Protein AF-A0A956EQS8-F1 (afdb_monomer_lite)

Foldseek 3Di:
DDQAFFKFFFADADPQQKTWTQTPVGDIAIEGNQQDPDRDDGGFMKRQHDWDQDPPRHIHRSHIDGDDPPRRDRPDNPDQLVRQCVVLVDDDDPLVVLLSVVLSVDVLLQVLCVLLQFNADWDQCCSALLQQLQWTFGGGSVVRKTKTFRRDPVQADPQGTFIWIQDPVFSFIAGFGNHPLLNLLQSLLQSPPDPDCVSSVVNCVVSVVSVRHHDNPRHHGDRVDHDPQAADTPVPADDLVVLVVCCVVPVSNSLSNLSNCCRRPVDVVSVVSNVVSCVVVVHDRSRDD

Structure (mmCIF, N/CA/C/O backbone):
data_AF-A0A956EQS8-F1
#
_entry.id   AF-A0A956EQS8-F1
#
loop_
_atom_site.group_PDB
_atom_site.id
_atom_site.type_symbol
_atom_site.label_atom_id
_atom_site.label_alt_id
_atom_site.label_comp_id
_atom_site.label_asym_id
_atom_site.label_entity_id
_atom_site.label_seq_id
_atom_site.pdbx_PDB_ins_code
_atom_site.Cartn_x
_atom_site.Cartn_y
_atom_site.Cartn_z
_atom_site.occupancy
_atom_site.B_iso_or_equiv
_atom_site.auth_seq_id
_atom_site.auth_comp_id
_atom_site.auth_asym_id
_atom_site.auth_atom_id
_atom_site.pdbx_PDB_model_num
ATOM 1 N N . MET A 1 1 ? -17.030 5.219 -15.179 1.00 60.69 1 MET A N 1
ATOM 2 C CA . MET A 1 1 ? -18.409 5.309 -15.745 1.00 60.69 1 MET A CA 1
ATOM 3 C C . MET A 1 1 ? -19.278 6.283 -14.931 1.00 60.69 1 MET A C 1
ATOM 5 O O . MET A 1 1 ? -18.777 6.805 -13.939 1.00 60.69 1 MET A O 1
ATOM 9 N N . SER A 1 2 ? -20.497 6.637 -15.368 1.00 79.81 2 SER A N 1
ATOM 10 C CA . SER A 1 2 ? -21.442 7.466 -14.582 1.00 79.81 2 SER A CA 1
ATOM 11 C C . SER A 1 2 ? -22.216 6.591 -13.595 1.00 79.81 2 SER A C 1
ATOM 13 O O . SER A 1 2 ? -22.657 5.510 -13.982 1.00 79.81 2 SER A O 1
ATOM 15 N N . ALA A 1 3 ? -22.381 7.040 -12.349 1.00 79.81 3 ALA A N 1
ATOM 16 C CA . ALA A 1 3 ? -23.203 6.348 -11.357 1.00 79.81 3 ALA A CA 1
ATOM 17 C C . ALA A 1 3 ? -24.658 6.845 -11.321 1.00 79.81 3 ALA A C 1
ATOM 19 O O . ALA A 1 3 ? -25.488 6.247 -10.646 1.00 79.81 3 ALA A O 1
ATOM 20 N N . VAL A 1 4 ? -24.988 7.911 -12.059 1.00 88.56 4 VAL A N 1
ATOM 21 C CA . VAL A 1 4 ? -26.347 8.472 -12.110 1.00 88.56 4 VAL A CA 1
ATOM 22 C C . VAL A 1 4 ? -27.347 7.423 -12.602 1.00 88.56 4 VAL A C 1
ATOM 24 O O . VAL A 1 4 ? -27.147 6.806 -13.646 1.00 88.56 4 VAL A O 1
ATOM 27 N N . GLY A 1 5 ? -28.428 7.239 -11.846 1.00 87.06 5 GLY A N 1
ATOM 28 C CA . GLY A 1 5 ? -29.473 6.250 -12.095 1.00 87.06 5 GLY A CA 1
ATOM 29 C C . GLY A 1 5 ? -29.161 4.847 -11.571 1.00 87.06 5 GLY A C 1
ATOM 30 O O . GLY A 1 5 ? -30.027 3.982 -11.668 1.00 87.06 5 GLY A O 1
ATOM 31 N N . ARG A 1 6 ? -27.966 4.605 -11.012 1.00 92.19 6 ARG A N 1
ATOM 32 C CA . ARG A 1 6 ? -27.628 3.328 -10.369 1.00 92.19 6 ARG A CA 1
ATOM 33 C C . ARG A 1 6 ? -28.107 3.321 -8.922 1.00 92.19 6 ARG A C 1
ATOM 35 O O . ARG A 1 6 ? -28.024 4.336 -8.224 1.00 92.19 6 ARG A O 1
ATOM 42 N N . SER A 1 7 ? -28.569 2.156 -8.491 1.00 92.69 7 SER A N 1
ATOM 43 C CA . SER A 1 7 ? -28.860 1.865 -7.094 1.00 92.69 7 SER A CA 1
ATOM 44 C C . SER A 1 7 ? -27.650 1.223 -6.415 1.00 92.69 7 SER A C 1
ATOM 46 O O . SER A 1 7 ? -26.758 0.668 -7.066 1.00 92.69 7 SER A O 1
ATOM 48 N N . GLY A 1 8 ? -27.614 1.350 -5.098 1.00 92.50 8 GLY A N 1
ATOM 49 C CA . GLY A 1 8 ? -26.609 0.753 -4.240 1.00 92.50 8 GLY A CA 1
ATOM 50 C C . GLY A 1 8 ? -27.034 0.801 -2.780 1.00 92.50 8 GLY A C 1
ATOM 51 O O . GLY A 1 8 ? -28.136 1.252 -2.458 1.00 92.50 8 GLY A O 1
ATOM 52 N N . THR A 1 9 ? -26.146 0.358 -1.903 1.00 93.94 9 THR A N 1
ATOM 53 C CA . THR A 1 9 ? -26.368 0.315 -0.457 1.00 93.94 9 THR A CA 1
ATOM 54 C C . THR A 1 9 ? -25.337 1.194 0.236 1.00 93.94 9 THR A C 1
ATOM 56 O O . THR A 1 9 ? -24.154 1.122 -0.090 1.00 93.94 9 THR A O 1
ATOM 59 N N . ILE A 1 10 ? -25.771 2.034 1.178 1.00 91.88 10 ILE A N 1
ATOM 60 C CA . ILE A 1 10 ? -24.846 2.756 2.061 1.00 91.88 10 ILE A CA 1
ATOM 61 C C . ILE A 1 10 ? -24.118 1.715 2.912 1.00 91.88 10 ILE A C 1
ATOM 63 O O . ILE A 1 10 ? -24.759 1.023 3.698 1.00 91.88 10 ILE A O 1
ATOM 67 N N . GLU A 1 11 ? -22.805 1.595 2.761 1.00 91.31 11 GLU A N 1
ATOM 68 C CA . GLU A 1 11 ? -22.006 0.572 3.453 1.00 91.31 11 GLU A CA 1
ATOM 69 C C . GLU A 1 11 ? -21.206 1.146 4.628 1.00 91.31 11 GLU A C 1
ATOM 71 O O . GLU A 1 11 ? -20.986 0.453 5.612 1.00 91.31 11 GLU A O 1
ATOM 76 N N . ALA A 1 12 ? -20.841 2.429 4.555 1.00 86.50 12 ALA A N 1
ATOM 77 C CA . ALA A 1 12 ? -20.052 3.111 5.573 1.00 86.50 12 ALA A CA 1
ATOM 78 C C . ALA A 1 12 ? -20.507 4.564 5.742 1.00 86.50 12 ALA A C 1
ATOM 80 O O . ALA A 1 12 ? -20.955 5.208 4.783 1.00 86.50 12 ALA A O 1
ATOM 81 N N . LEU A 1 13 ? -20.393 5.058 6.974 1.00 89.75 13 LEU A N 1
ATOM 82 C CA . LEU A 1 13 ? -20.647 6.440 7.369 1.00 89.75 13 LEU A CA 1
ATOM 83 C C . LEU A 1 13 ? -19.552 6.887 8.335 1.00 89.75 13 LEU A C 1
ATOM 85 O O . LEU A 1 13 ? -19.412 6.316 9.415 1.00 89.75 13 LEU A O 1
ATOM 89 N N . ASP A 1 14 ? -18.845 7.937 7.950 1.00 85.19 14 ASP A N 1
ATOM 90 C CA . ASP A 1 14 ? -17.807 8.585 8.737 1.00 85.19 14 ASP A CA 1
ATOM 91 C C . ASP A 1 14 ? -18.458 9.554 9.747 1.00 85.19 14 ASP A C 1
ATOM 93 O O . ASP A 1 14 ? -19.593 10.022 9.576 1.00 85.19 14 ASP A O 1
ATOM 97 N N . SER A 1 15 ? -17.743 9.889 10.824 1.00 76.88 15 SER A N 1
ATOM 98 C CA . SER A 1 15 ? -18.253 10.765 11.896 1.00 76.88 15 SER A CA 1
ATOM 99 C C . SER A 1 15 ? -18.509 12.214 11.449 1.00 76.88 15 SER A C 1
ATOM 101 O O . SER A 1 15 ? -19.312 12.922 12.062 1.00 76.88 15 SER A O 1
ATOM 103 N N . ASP A 1 16 ? -17.886 12.644 10.351 1.00 74.31 16 ASP A N 1
ATOM 104 C CA . ASP A 1 16 ? -18.071 13.950 9.710 1.00 74.31 16 ASP A CA 1
ATOM 105 C C . ASP A 1 16 ? -19.298 14.002 8.770 1.00 74.31 16 ASP A C 1
ATOM 107 O O . ASP A 1 16 ? -19.614 15.043 8.182 1.00 74.31 16 ASP A O 1
ATOM 111 N N . GLY A 1 17 ? -20.027 12.887 8.651 1.00 76.62 17 GLY A N 1
ATOM 112 C CA . GLY A 1 17 ? -21.195 12.746 7.793 1.00 76.62 17 GLY A CA 1
ATOM 113 C C . GLY A 1 17 ? -20.861 12.441 6.333 1.00 76.62 17 GLY A C 1
ATOM 114 O O . GLY A 1 17 ? -21.760 12.527 5.490 1.00 76.62 17 GLY A O 1
ATOM 115 N N . LEU A 1 18 ? -19.614 12.109 6.000 1.00 86.06 18 LEU A N 1
ATOM 116 C CA . LEU A 1 18 ? -19.276 11.465 4.734 1.00 86.06 18 LEU A CA 1
ATOM 117 C C . LEU A 1 18 ? -19.640 9.979 4.771 1.00 86.06 18 LEU A C 1
ATOM 119 O O . LEU A 1 18 ? -19.900 9.400 5.819 1.00 86.06 18 LEU A O 1
ATOM 123 N N . GLY A 1 19 ? -19.746 9.362 3.601 1.00 91.62 19 GLY A N 1
ATOM 124 C CA . GLY A 1 19 ? -20.023 7.937 3.520 1.00 91.62 19 GLY A CA 1
ATOM 125 C C . GLY A 1 19 ? -19.810 7.360 2.136 1.00 91.62 19 GLY A C 1
ATOM 126 O O . GLY A 1 19 ? -19.523 8.076 1.167 1.00 91.62 19 GLY A O 1
ATOM 127 N N . TRP A 1 20 ? -20.005 6.049 2.048 1.00 93.44 20 TRP A N 1
ATOM 128 C CA . TRP A 1 20 ? -19.792 5.266 0.838 1.00 93.44 20 TRP A CA 1
ATOM 129 C C . TRP A 1 20 ? -21.025 4.459 0.445 1.00 93.44 20 TRP A C 1
ATOM 131 O O . TRP A 1 20 ? -21.767 3.960 1.294 1.00 93.44 20 TRP A O 1
ATOM 141 N N . ILE A 1 21 ? -21.249 4.365 -0.866 1.00 93.06 21 ILE A N 1
ATOM 142 C CA . ILE A 1 21 ? -22.305 3.556 -1.475 1.00 93.06 21 ILE A CA 1
ATOM 143 C C . ILE A 1 21 ? -21.648 2.446 -2.289 1.00 93.06 21 ILE A C 1
ATOM 145 O O . ILE A 1 21 ? -21.004 2.743 -3.300 1.00 93.06 21 ILE A O 1
ATOM 149 N N . ALA A 1 22 ? -21.895 1.193 -1.917 1.00 93.38 22 ALA A N 1
ATOM 150 C CA . ALA A 1 22 ? -21.632 0.035 -2.763 1.00 93.38 22 ALA A CA 1
ATOM 151 C C . ALA A 1 22 ? -22.693 -0.032 -3.867 1.00 93.38 22 ALA A C 1
ATOM 153 O O . ALA A 1 22 ? -23.879 -0.206 -3.582 1.00 93.38 22 ALA A O 1
ATOM 154 N N . LEU A 1 23 ? -22.304 0.141 -5.132 1.00 92.94 23 LEU A N 1
ATOM 155 C CA . LEU A 1 23 ? -23.243 0.117 -6.259 1.00 92.94 23 LEU A CA 1
ATOM 156 C C . LEU A 1 23 ? -23.548 -1.328 -6.684 1.00 92.94 23 LEU A C 1
ATOM 158 O O . LEU A 1 23 ? -22.634 -2.135 -6.821 1.00 92.94 23 LEU A O 1
ATOM 162 N N . ASP A 1 24 ? -24.804 -1.639 -7.029 1.00 85.81 24 ASP A N 1
ATOM 163 C CA . ASP A 1 24 ? -25.245 -3.019 -7.348 1.00 85.81 24 ASP A CA 1
ATOM 164 C C . ASP A 1 24 ? -24.510 -3.666 -8.544 1.00 85.81 24 ASP A C 1
ATOM 166 O O . ASP A 1 24 ? -24.525 -4.878 -8.721 1.00 85.81 24 ASP A O 1
ATOM 170 N N . GLY A 1 25 ? -23.893 -2.854 -9.406 1.00 79.31 25 GLY A N 1
ATOM 171 C CA . GLY A 1 25 ? -23.107 -3.332 -10.556 1.00 79.31 25 GLY A CA 1
ATOM 172 C C . GLY A 1 25 ? -21.596 -3.276 -10.324 1.00 79.31 25 GLY A C 1
ATOM 173 O O . GLY A 1 25 ? -20.857 -3.108 -11.288 1.00 79.31 25 GLY A O 1
ATOM 174 N N . GLY A 1 26 ? -21.166 -3.262 -9.062 1.00 77.25 26 GLY A N 1
ATOM 175 C CA . GLY A 1 26 ? -19.774 -3.096 -8.662 1.00 77.25 26 GLY A CA 1
ATOM 176 C C . GLY A 1 26 ? -19.313 -1.637 -8.589 1.00 77.25 26 GLY A C 1
ATOM 177 O O . GLY A 1 26 ? -19.871 -0.737 -9.243 1.00 77.25 26 GLY A O 1
ATOM 178 N N . GLY A 1 27 ? -18.262 -1.442 -7.790 1.00 84.31 27 GLY A N 1
ATOM 179 C CA . GLY A 1 27 ? -17.642 -0.159 -7.475 1.00 84.31 27 GLY A CA 1
ATOM 180 C C . GLY A 1 27 ? -18.287 0.561 -6.289 1.00 84.31 27 GLY A C 1
ATOM 181 O O . GLY A 1 27 ? -19.426 0.285 -5.905 1.00 84.31 27 GLY A O 1
ATOM 182 N N . ARG A 1 28 ? -17.550 1.533 -5.749 1.00 89.88 28 ARG A N 1
ATOM 183 C CA . ARG A 1 28 ? -17.969 2.377 -4.626 1.00 89.88 28 ARG A CA 1
ATOM 184 C C . ARG A 1 28 ? -18.117 3.829 -5.070 1.00 89.88 28 ARG A C 1
ATOM 186 O O . ARG A 1 28 ? -17.463 4.283 -6.011 1.00 89.88 28 ARG A O 1
ATOM 193 N N . LEU A 1 29 ? -19.009 4.567 -4.419 1.00 90.00 29 LEU A N 1
ATOM 194 C CA . LEU A 1 29 ? -19.213 5.990 -4.679 1.00 90.00 29 LEU A CA 1
ATOM 195 C C . LEU A 1 29 ? -19.326 6.767 -3.372 1.00 90.00 29 LEU A C 1
ATOM 197 O O . LEU A 1 29 ? -20.192 6.476 -2.547 1.00 90.00 29 LEU A O 1
ATOM 201 N N . ARG A 1 30 ? -18.498 7.802 -3.222 1.00 91.81 30 ARG A N 1
ATOM 202 C CA . ARG A 1 30 ? -18.526 8.662 -2.038 1.00 91.81 30 ARG A CA 1
ATOM 203 C C . ARG A 1 30 ? -19.735 9.596 -2.056 1.00 91.81 30 ARG A C 1
ATOM 205 O O . ARG A 1 30 ? -20.145 10.089 -3.113 1.00 91.81 30 ARG A O 1
ATOM 212 N N . PHE A 1 31 ? -20.279 9.901 -0.888 1.00 91.50 31 PHE A N 1
ATOM 213 C CA . PHE A 1 31 ? -21.298 10.929 -0.690 1.00 91.50 31 PHE A CA 1
ATOM 214 C C . PHE A 1 31 ? -21.054 11.681 0.620 1.00 91.50 31 PHE A C 1
ATOM 216 O O . PHE A 1 31 ? -20.258 11.264 1.452 1.00 91.50 31 PHE A O 1
ATOM 223 N N . GLY A 1 32 ? -21.727 12.818 0.783 1.00 89.25 32 GLY A N 1
ATOM 224 C CA . GLY A 1 32 ? -21.804 13.515 2.066 1.00 89.25 32 GLY A CA 1
ATOM 225 C C . GLY A 1 32 ? -23.245 13.617 2.541 1.00 89.25 32 GLY A C 1
ATOM 226 O O . GLY A 1 32 ? -24.170 13.519 1.733 1.00 89.25 32 GLY A O 1
ATOM 227 N N . ALA A 1 33 ? -23.453 13.878 3.828 1.00 83.81 33 ALA A N 1
ATOM 228 C CA . ALA A 1 33 ? -24.775 13.992 4.440 1.00 83.81 33 ALA A CA 1
ATOM 229 C C . ALA A 1 33 ? -25.673 15.007 3.713 1.00 83.81 33 ALA A C 1
ATOM 231 O O . ALA A 1 33 ? -26.870 14.787 3.575 1.00 83.81 33 ALA A O 1
ATOM 232 N N . SER A 1 34 ? -25.092 16.074 3.152 1.00 86.88 34 SER A N 1
ATOM 233 C CA . SER A 1 34 ? -25.808 17.074 2.347 1.00 86.88 34 SER A CA 1
ATOM 234 C C . SER A 1 34 ? -26.372 16.544 1.022 1.00 86.88 34 SER A C 1
ATOM 236 O O . SER A 1 34 ? -27.304 17.136 0.480 1.00 86.88 34 SER A O 1
ATOM 238 N N . ALA A 1 35 ? -25.851 15.427 0.504 1.00 87.06 35 ALA A N 1
ATOM 239 C CA . ALA A 1 35 ? -26.417 14.726 -0.647 1.00 87.06 35 ALA A CA 1
ATOM 240 C C . ALA A 1 35 ? -27.684 13.935 -0.281 1.00 87.06 35 ALA A C 1
ATOM 242 O O . ALA A 1 35 ? -28.457 13.557 -1.167 1.00 87.06 35 ALA A O 1
ATOM 243 N N . CYS A 1 36 ? -27.905 13.682 1.012 1.00 85.50 36 CYS A N 1
ATOM 244 C CA . CYS A 1 36 ? -29.045 12.940 1.521 1.00 85.50 36 CYS A CA 1
ATOM 245 C C . CYS A 1 36 ? -30.154 13.924 1.918 1.00 85.50 36 CYS A C 1
ATOM 247 O O . CYS A 1 36 ? -30.013 14.708 2.849 1.00 85.50 36 CYS A O 1
ATOM 249 N N . GLY A 1 37 ? -31.313 13.857 1.258 1.00 85.44 37 GLY A N 1
ATOM 250 C CA . GLY A 1 37 ? -32.543 14.513 1.740 1.00 85.44 37 GLY A CA 1
ATOM 251 C C . GLY A 1 37 ? -33.197 13.785 2.927 1.00 85.44 37 GLY A C 1
ATOM 252 O O . GLY A 1 37 ? -34.381 13.973 3.190 1.00 85.44 37 GLY A O 1
ATOM 253 N N . PHE A 1 38 ? -32.456 12.888 3.576 1.00 87.75 38 PHE A N 1
ATOM 254 C CA . PHE A 1 38 ? -32.866 11.966 4.632 1.00 87.75 38 PHE A CA 1
ATOM 255 C C . PHE A 1 38 ? -31.672 11.722 5.566 1.00 87.75 38 PHE A C 1
ATOM 257 O O . PHE A 1 38 ? -30.538 12.011 5.196 1.00 87.75 38 PHE A O 1
ATOM 264 N N . ALA A 1 39 ? -31.912 11.185 6.764 1.00 88.62 39 ALA A N 1
ATOM 265 C CA . ALA A 1 39 ? -30.832 10.776 7.661 1.00 88.62 39 ALA A CA 1
ATOM 266 C C . ALA A 1 39 ? -30.217 9.457 7.153 1.00 88.62 39 ALA A C 1
ATOM 268 O O . ALA A 1 39 ? -30.917 8.434 7.202 1.00 88.62 39 ALA A O 1
ATOM 269 N N . PRO A 1 40 ? -28.970 9.467 6.642 1.00 89.06 40 PRO A N 1
ATOM 270 C CA . PRO A 1 40 ? -28.362 8.269 6.088 1.00 89.06 40 PRO A CA 1
ATOM 271 C C . PRO A 1 40 ? -28.077 7.253 7.195 1.00 89.06 40 PRO A C 1
ATOM 273 O O . PRO A 1 40 ? -27.766 7.617 8.330 1.00 89.06 40 PRO A O 1
ATOM 276 N N . ARG A 1 41 ? -28.201 5.969 6.865 1.00 89.56 41 ARG A N 1
ATOM 277 C CA . ARG A 1 41 ? -27.837 4.845 7.733 1.00 89.56 41 ARG A CA 1
ATOM 278 C C . ARG A 1 41 ? -27.193 3.751 6.897 1.00 89.56 41 ARG A C 1
ATOM 280 O O . ARG A 1 41 ? -27.652 3.490 5.785 1.00 89.56 41 ARG A O 1
ATOM 287 N N . VAL A 1 42 ? -26.187 3.091 7.463 1.00 89.69 42 VAL A N 1
ATOM 288 C CA . VAL A 1 42 ? -25.611 1.876 6.878 1.00 89.69 42 VAL A CA 1
ATOM 289 C C . VAL A 1 42 ? -26.718 0.837 6.660 1.00 89.69 42 VAL A C 1
ATOM 291 O O . VAL A 1 42 ? -27.630 0.701 7.478 1.00 89.69 42 VAL A O 1
ATOM 294 N N . GLY A 1 43 ? -26.681 0.171 5.509 1.00 86.31 43 GLY A N 1
ATOM 295 C CA . GLY A 1 43 ? -27.695 -0.766 5.031 1.00 86.31 43 GLY A CA 1
ATOM 296 C C . GLY A 1 43 ? -28.837 -0.134 4.232 1.00 86.31 43 GLY A C 1
ATOM 297 O O . GLY A 1 43 ? -29.627 -0.857 3.632 1.00 86.31 43 GLY A O 1
ATOM 298 N N . GLN A 1 44 ? -28.956 1.197 4.162 1.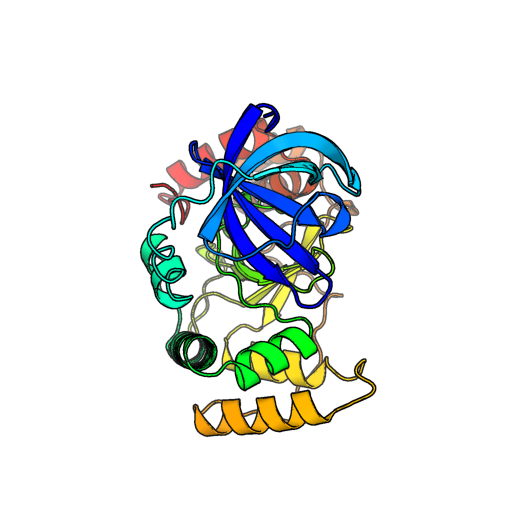00 90.81 44 GLN A N 1
ATOM 299 C CA . GLN A 1 4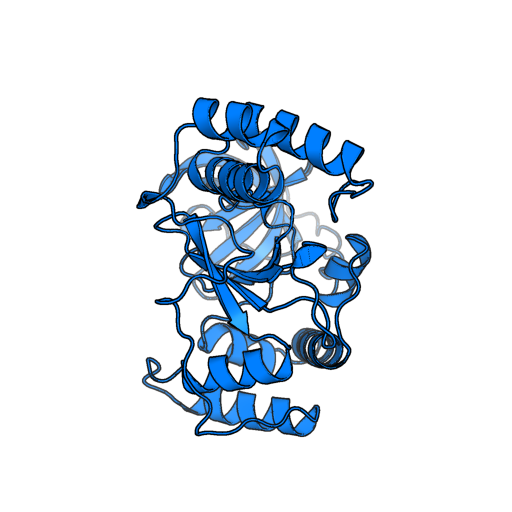4 ? -30.014 1.818 3.359 1.00 90.81 44 GLN A CA 1
ATOM 300 C C . GLN A 1 44 ? -29.748 1.686 1.863 1.00 90.81 44 GLN A C 1
ATOM 302 O O . GLN A 1 44 ? -28.670 2.036 1.377 1.00 90.81 44 GLN A O 1
ATOM 307 N N . ARG A 1 45 ? -30.779 1.272 1.120 1.00 92.06 45 ARG A N 1
ATOM 308 C CA . ARG A 1 45 ? -30.755 1.297 -0.340 1.00 92.06 45 ARG A CA 1
ATOM 309 C C . ARG A 1 45 ? -31.036 2.693 -0.870 1.00 92.06 45 ARG A C 1
ATOM 311 O O . ARG A 1 45 ? -32.013 3.346 -0.495 1.00 92.06 45 ARG A O 1
ATOM 318 N N . VAL A 1 46 ? -30.168 3.147 -1.760 1.00 93.00 46 VAL A N 1
ATOM 319 C CA . VAL A 1 46 ? -30.221 4.483 -2.341 1.00 93.00 46 VAL A CA 1
ATOM 320 C C . VAL A 1 46 ? -30.009 4.426 -3.845 1.00 93.00 46 VAL A C 1
ATOM 322 O O . VAL A 1 46 ? -29.215 3.636 -4.349 1.00 93.00 46 VAL A O 1
ATOM 325 N N . THR A 1 47 ? -30.673 5.325 -4.563 1.00 94.75 47 THR A N 1
ATOM 326 C CA . THR A 1 47 ? -30.399 5.599 -5.974 1.00 94.75 47 THR A CA 1
ATOM 327 C C . THR A 1 47 ? -29.646 6.918 -6.099 1.00 94.75 47 THR A C 1
ATOM 329 O O . THR A 1 47 ? -30.064 7.945 -5.552 1.00 94.75 47 THR A O 1
ATOM 332 N N . VAL A 1 48 ? -28.555 6.909 -6.865 1.00 94.25 48 VAL A N 1
ATOM 333 C CA . VAL A 1 48 ? -27.772 8.110 -7.178 1.00 94.25 48 VAL A CA 1
ATOM 334 C C . VAL A 1 48 ? -28.522 8.934 -8.223 1.00 94.25 48 VAL A C 1
ATOM 336 O O . VAL A 1 48 ? -28.630 8.535 -9.381 1.00 94.25 48 VAL A O 1
ATOM 339 N N . LEU A 1 49 ? -29.051 10.095 -7.835 1.00 93.75 49 LEU A N 1
ATOM 340 C CA . LEU A 1 49 ? -29.789 10.978 -8.747 1.00 93.75 49 LEU A CA 1
ATOM 341 C C . LEU A 1 49 ? -28.876 11.969 -9.460 1.00 93.75 49 LEU A C 1
ATOM 343 O O . LEU A 1 49 ? -29.073 12.267 -10.634 1.00 93.75 49 LEU A O 1
ATOM 347 N N . GLU A 1 50 ? -27.893 12.499 -8.739 1.00 92.62 50 GLU A N 1
ATOM 348 C CA . GLU A 1 50 ? -26.941 13.466 -9.269 1.00 92.62 50 GLU A CA 1
ATOM 349 C C . GLU A 1 50 ? -25.545 13.126 -8.763 1.00 92.62 50 GLU A C 1
ATOM 351 O O . GLU A 1 50 ? -25.349 12.715 -7.615 1.00 92.62 50 GLU A O 1
ATOM 356 N N . GLN A 1 51 ? -24.569 13.323 -9.636 1.00 90.31 51 GLN A N 1
ATOM 357 C CA . GLN A 1 51 ? -23.168 13.088 -9.354 1.00 90.31 51 GLN A CA 1
ATOM 358 C C . GLN A 1 51 ? -22.370 14.274 -9.885 1.00 90.31 51 GLN A C 1
ATOM 360 O O . GLN A 1 51 ? -22.645 14.776 -10.976 1.00 90.31 51 GLN A O 1
ATOM 365 N N . LYS A 1 52 ? -21.356 14.698 -9.137 1.00 84.12 52 LYS A N 1
ATOM 366 C CA . LYS A 1 52 ? -20.427 15.748 -9.560 1.00 84.12 52 LYS A CA 1
ATOM 367 C C . LYS A 1 52 ? -18.997 15.220 -9.501 1.00 84.12 52 LYS A C 1
ATOM 369 O O . LYS A 1 52 ? -18.683 14.372 -8.665 1.00 84.12 52 LYS A O 1
ATOM 374 N N . GLY A 1 53 ? -18.145 15.710 -10.399 1.00 72.62 53 GLY A N 1
ATOM 375 C CA . GLY A 1 53 ? -16.699 15.550 -10.251 1.00 72.62 53 GLY A CA 1
ATOM 376 C C . GLY A 1 53 ? -16.227 16.292 -9.000 1.00 72.62 53 GLY A C 1
ATOM 377 O O . GLY A 1 53 ? -16.636 17.434 -8.769 1.00 72.62 53 GLY A O 1
ATOM 378 N N . GLY A 1 54 ? -15.446 15.614 -8.170 1.00 61.06 54 GLY A N 1
ATOM 379 C CA . GLY A 1 54 ? -14.710 16.189 -7.054 1.00 61.06 54 GLY A CA 1
ATOM 380 C C . GLY A 1 54 ? -13.364 16.759 -7.502 1.00 61.06 54 GLY A C 1
ATOM 381 O O . GLY A 1 54 ? -13.056 16.810 -8.695 1.00 61.06 54 GLY A O 1
ATOM 382 N N . LEU A 1 55 ? -12.567 17.192 -6.524 1.00 44.94 55 LEU A N 1
ATOM 383 C CA . LEU A 1 55 ? -11.133 17.393 -6.727 1.00 44.94 55 LEU A CA 1
ATOM 384 C C . LEU A 1 55 ? -10.484 16.046 -7.094 1.00 44.94 55 LEU A C 1
ATOM 386 O O . LEU A 1 55 ? -10.976 14.996 -6.676 1.00 44.94 55 LEU A O 1
ATOM 390 N N . LEU A 1 56 ? -9.420 16.092 -7.901 1.00 49.56 56 LEU A N 1
ATOM 391 C CA . LEU A 1 56 ? -8.616 14.920 -8.282 1.00 49.56 56 LEU A CA 1
ATOM 392 C C . LEU A 1 56 ? -9.411 13.804 -8.986 1.00 49.56 56 LEU A C 1
ATOM 394 O O . LEU A 1 56 ? -9.323 12.643 -8.627 1.00 49.56 56 LEU A O 1
ATOM 398 N N . ARG A 1 57 ? -10.258 14.146 -9.971 1.00 52.78 57 ARG A N 1
ATOM 399 C CA . ARG A 1 57 ? -11.025 13.189 -10.815 1.00 52.78 57 ARG A CA 1
ATOM 400 C C . ARG A 1 57 ? -11.984 12.235 -10.073 1.00 52.78 57 ARG A C 1
ATOM 402 O O . ARG A 1 57 ? -12.751 11.525 -10.731 1.00 52.78 57 ARG A O 1
ATOM 409 N N . SER A 1 58 ? -12.040 12.297 -8.744 1.00 65.00 58 SER A N 1
ATOM 410 C CA . SER A 1 58 ? -12.976 11.554 -7.907 1.00 65.00 58 SER A CA 1
ATOM 411 C C . SER A 1 58 ? -14.426 11.893 -8.260 1.00 65.00 58 SER A C 1
ATOM 413 O O . SER A 1 58 ? -14.771 12.990 -8.713 1.00 65.00 58 SER A O 1
ATOM 415 N N . LYS A 1 59 ? -15.320 10.923 -8.088 1.00 80.12 59 LYS A N 1
ATOM 416 C CA . LYS A 1 59 ? -16.748 11.071 -8.373 1.00 80.12 59 LYS A CA 1
ATOM 417 C C . LYS A 1 59 ? -17.508 10.962 -7.066 1.00 80.12 59 LYS A C 1
ATOM 419 O O . LYS A 1 59 ? -17.347 9.982 -6.352 1.00 80.12 59 LYS A O 1
ATOM 424 N N . ARG A 1 60 ? -18.360 11.947 -6.773 1.00 89.25 60 ARG A N 1
ATOM 425 C CA . ARG A 1 60 ? -19.221 11.907 -5.586 1.00 89.25 60 ARG A CA 1
ATOM 426 C C . ARG A 1 60 ? -20.682 12.093 -5.938 1.00 89.25 60 ARG A C 1
ATOM 428 O O . ARG A 1 60 ? -21.016 12.904 -6.810 1.00 89.25 60 ARG A O 1
ATOM 435 N N . ALA A 1 61 ? -21.556 11.383 -5.238 1.00 90.31 61 ALA A N 1
ATOM 436 C CA . ALA A 1 61 ? -22.977 11.669 -5.291 1.00 90.31 61 ALA A CA 1
ATOM 437 C C . ALA A 1 61 ? -23.251 13.025 -4.632 1.00 90.31 61 ALA A C 1
ATOM 439 O O . ALA A 1 61 ? -22.784 13.309 -3.529 1.00 90.31 61 ALA A O 1
ATOM 440 N N . THR A 1 62 ? -24.017 13.869 -5.315 1.00 91.69 62 THR A N 1
ATOM 441 C CA . THR A 1 62 ? -24.491 15.155 -4.778 1.00 91.69 62 THR A CA 1
ATOM 442 C C . THR A 1 62 ? -25.973 15.135 -4.460 1.00 91.69 62 THR A C 1
ATOM 444 O O . THR A 1 62 ? -26.468 16.065 -3.830 1.00 91.69 62 THR A O 1
ATOM 447 N N . LYS A 1 63 ? -26.683 14.085 -4.881 1.00 94.69 63 LYS A N 1
ATOM 448 C CA . LYS A 1 63 ? -28.089 13.887 -4.555 1.00 94.69 63 LYS A CA 1
ATOM 449 C C . LYS A 1 63 ? -28.448 12.415 -4.593 1.00 94.69 63 LYS A C 1
ATOM 451 O O . LYS A 1 63 ? -28.251 11.749 -5.612 1.00 94.69 63 LYS A O 1
ATOM 456 N N . LEU A 1 64 ? -29.014 11.941 -3.494 1.00 93.94 64 LEU A N 1
ATOM 457 C CA . LEU A 1 64 ? -29.477 10.574 -3.323 1.00 93.94 64 LEU A CA 1
ATOM 458 C C . LEU A 1 64 ? -30.986 10.549 -3.122 1.00 93.94 64 LEU A C 1
ATOM 460 O O . LEU A 1 64 ? -31.574 11.456 -2.528 1.00 93.94 64 LEU A O 1
ATOM 464 N N . ARG A 1 65 ? -31.610 9.472 -3.589 1.00 94.25 65 ARG A N 1
ATOM 465 C CA . ARG A 1 65 ? -32.979 9.116 -3.232 1.00 94.25 65 ARG A CA 1
ATOM 466 C C . ARG A 1 65 ? -32.943 7.843 -2.410 1.00 94.25 65 ARG A C 1
ATOM 468 O O . ARG A 1 65 ? -32.357 6.867 -2.858 1.00 94.25 65 ARG A O 1
ATOM 475 N N . LEU A 1 66 ? -33.597 7.857 -1.255 1.00 91.75 66 LEU A N 1
ATOM 476 C CA . LEU A 1 66 ? -33.872 6.638 -0.509 1.00 91.75 66 LEU A CA 1
ATOM 477 C C . LEU A 1 66 ? -34.869 5.799 -1.314 1.00 91.75 66 LEU A C 1
ATOM 479 O O . LEU A 1 66 ? -35.975 6.267 -1.606 1.00 91.75 66 LEU A O 1
ATOM 483 N N . ASP A 1 67 ? -34.471 4.595 -1.700 1.00 85.94 67 ASP A N 1
ATOM 484 C CA . ASP A 1 67 ? -35.407 3.628 -2.257 1.00 85.94 67 ASP A CA 1
ATOM 485 C C . ASP A 1 67 ? -36.131 2.972 -1.070 1.00 85.94 67 ASP A C 1
ATOM 487 O O . ASP A 1 67 ? -35.517 2.757 -0.031 1.00 85.94 67 ASP A O 1
ATOM 491 N N . SER A 1 68 ? -37.454 2.808 -1.185 1.00 67.00 68 SER A N 1
ATOM 492 C CA . SER A 1 68 ? -38.431 2.541 -0.108 1.00 67.00 68 SER A CA 1
ATOM 493 C C . SER A 1 68 ? -37.907 1.819 1.150 1.00 67.00 68 SER A C 1
ATOM 495 O O . SER A 1 68 ? -37.141 0.870 1.052 1.00 67.00 68 SER A O 1
ATOM 497 N N . ALA A 1 69 ? -38.414 2.220 2.326 1.00 54.09 69 ALA A N 1
ATOM 498 C CA . ALA A 1 69 ? -38.020 1.778 3.675 1.00 54.09 69 ALA A CA 1
ATOM 499 C C . ALA A 1 69 ? -38.359 0.312 4.028 1.00 54.09 69 ALA A C 1
ATOM 501 O O . ALA A 1 69 ? -38.722 0.005 5.165 1.00 54.09 69 ALA A O 1
ATOM 502 N N . GLU A 1 70 ? -38.280 -0.598 3.065 1.00 52.38 70 GLU A N 1
ATOM 503 C CA . GLU A 1 70 ? -38.183 -2.014 3.371 1.00 52.38 70 GLU A CA 1
ATOM 504 C C . GLU A 1 70 ? -36.806 -2.211 3.999 1.00 52.38 70 GLU A C 1
ATOM 506 O O . GLU A 1 70 ? -35.794 -1.806 3.426 1.00 52.38 70 GLU A O 1
ATOM 511 N N . ALA A 1 71 ? -36.787 -2.700 5.240 1.00 48.44 71 ALA A N 1
ATOM 512 C CA . ALA A 1 71 ? -35.560 -2.964 5.968 1.00 48.44 71 ALA A CA 1
ATOM 513 C C . ALA A 1 71 ? -34.743 -3.952 5.139 1.00 48.44 71 ALA A C 1
ATOM 515 O O . ALA A 1 71 ? -35.023 -5.150 5.145 1.00 48.44 71 ALA A O 1
ATOM 516 N N . ALA A 1 72 ? -33.786 -3.423 4.377 1.00 52.94 72 ALA A N 1
ATOM 517 C CA . ALA A 1 72 ? -32.772 -4.234 3.751 1.00 52.94 72 ALA A CA 1
ATOM 518 C C . ALA A 1 72 ? -32.153 -5.060 4.874 1.00 52.94 72 ALA A C 1
ATOM 520 O O . ALA A 1 72 ? -31.855 -4.532 5.953 1.00 52.94 72 ALA A O 1
ATOM 521 N N . GLU A 1 73 ? -32.062 -6.362 4.630 1.00 50.78 73 GLU A N 1
ATOM 522 C CA . GLU A 1 73 ? -31.309 -7.273 5.472 1.00 50.78 73 GLU A CA 1
ATOM 523 C C . GLU A 1 73 ? -29.984 -6.579 5.814 1.00 50.78 73 GLU A C 1
ATOM 525 O O . GLU A 1 73 ? -29.372 -6.004 4.901 1.00 50.78 73 GLU A O 1
ATOM 530 N N . PRO A 1 74 ? -29.616 -6.482 7.109 1.00 50.44 74 PRO A N 1
ATOM 531 C CA . PRO A 1 74 ? -28.419 -5.757 7.499 1.00 50.44 74 PRO A CA 1
ATOM 532 C C . PRO A 1 74 ? -27.279 -6.261 6.616 1.00 50.44 74 PRO A C 1
ATOM 534 O O . PRO A 1 74 ? -27.161 -7.482 6.454 1.00 50.44 74 PRO A O 1
ATOM 537 N N . PRO A 1 75 ? -26.525 -5.349 5.971 1.00 54.12 75 PRO A N 1
ATOM 538 C CA . PRO A 1 75 ? -25.465 -5.759 5.072 1.00 54.12 75 PRO A CA 1
ATOM 539 C C . PRO A 1 75 ? -24.597 -6.759 5.823 1.00 54.12 75 PRO A C 1
ATOM 541 O O . PRO A 1 75 ? -24.354 -6.587 7.023 1.00 54.12 75 PRO A O 1
ATOM 544 N N . ALA A 1 76 ? -24.200 -7.831 5.132 1.00 58.00 76 ALA A N 1
ATOM 545 C CA . ALA A 1 76 ? -23.204 -8.739 5.675 1.00 58.00 76 ALA A CA 1
ATOM 546 C C . ALA A 1 76 ? -22.063 -7.882 6.231 1.00 58.00 76 ALA A C 1
ATOM 548 O O . ALA A 1 76 ? -21.689 -6.890 5.596 1.00 58.00 76 ALA A O 1
ATOM 549 N N . ALA A 1 77 ? -21.599 -8.213 7.440 1.00 61.31 77 ALA A N 1
ATOM 550 C CA . ALA A 1 77 ? -20.484 -7.498 8.039 1.00 61.31 77 ALA A CA 1
ATOM 551 C C . ALA A 1 77 ? -19.368 -7.389 6.987 1.00 61.31 77 ALA A C 1
ATOM 553 O O . ALA A 1 77 ? -19.154 -8.369 6.259 1.00 61.31 77 ALA A O 1
ATOM 554 N N . PRO A 1 78 ? -18.735 -6.211 6.841 1.00 65.88 78 PRO A N 1
ATOM 555 C CA . PRO A 1 78 ? -17.634 -6.072 5.904 1.00 65.88 78 PRO A CA 1
ATOM 556 C C . PRO A 1 78 ? -16.615 -7.188 6.178 1.00 65.88 78 PRO A C 1
ATOM 558 O O . PRO A 1 78 ? -16.453 -7.580 7.341 1.00 65.88 78 PRO A O 1
ATOM 561 N N . PRO A 1 79 ? -15.997 -7.760 5.129 1.00 77.06 79 PRO A N 1
ATOM 562 C CA . PRO A 1 79 ? -14.968 -8.770 5.327 1.00 77.06 79 PRO A CA 1
ATOM 563 C C . PRO A 1 79 ? -13.893 -8.204 6.254 1.00 77.06 79 PRO A C 1
ATOM 565 O O . PRO A 1 79 ? -13.591 -7.010 6.190 1.00 77.06 79 PRO A O 1
ATOM 568 N N . SER A 1 80 ? -13.339 -9.055 7.117 1.00 90.75 80 SER A N 1
ATOM 569 C CA . SER A 1 80 ? -12.212 -8.646 7.953 1.00 90.75 80 SER A CA 1
ATOM 570 C C . SER A 1 80 ? -11.047 -8.196 7.067 1.00 90.75 80 SER A C 1
ATOM 572 O O . SER A 1 80 ? -10.930 -8.619 5.909 1.00 90.75 80 SER A O 1
ATOM 574 N N . SER A 1 81 ? -10.159 -7.361 7.603 1.00 92.62 81 SER A N 1
ATOM 575 C CA . SER A 1 81 ? -8.983 -6.886 6.867 1.00 92.62 81 SER A CA 1
ATOM 576 C C . SER A 1 81 ? -8.136 -8.062 6.361 1.00 92.62 81 SER A C 1
ATOM 578 O O . SER A 1 81 ? -7.583 -8.030 5.262 1.00 92.62 81 SER A O 1
ATOM 580 N N . ILE A 1 82 ? -8.082 -9.145 7.143 1.00 94.38 82 ILE A N 1
ATOM 581 C CA . ILE A 1 82 ? -7.391 -10.386 6.778 1.00 94.38 82 ILE A CA 1
ATOM 582 C C . ILE A 1 82 ? -8.114 -11.113 5.643 1.00 94.38 82 ILE A C 1
ATOM 584 O O . ILE A 1 82 ? -7.454 -11.512 4.686 1.00 94.38 82 ILE A O 1
ATOM 588 N N . ASP A 1 83 ? -9.441 -11.263 5.713 1.00 92.19 83 ASP A N 1
ATOM 589 C CA . ASP A 1 83 ? -10.215 -11.925 4.653 1.00 92.19 83 ASP A CA 1
ATOM 590 C C . ASP A 1 83 ? -10.067 -11.187 3.315 1.00 92.19 83 ASP A C 1
ATOM 592 O O . ASP A 1 83 ? -9.953 -11.825 2.267 1.00 92.19 83 ASP A O 1
ATOM 596 N N . ALA A 1 84 ? -10.027 -9.849 3.343 1.00 91.88 84 ALA A N 1
ATOM 597 C CA . ALA A 1 84 ? -9.804 -9.029 2.155 1.00 91.88 84 ALA A CA 1
ATOM 598 C C . ALA A 1 84 ? -8.441 -9.326 1.505 1.00 91.88 84 ALA A C 1
ATOM 600 O O . ALA A 1 84 ? -8.364 -9.518 0.294 1.00 91.88 84 ALA A O 1
ATOM 601 N N . ILE A 1 85 ? -7.376 -9.440 2.302 1.00 94.38 85 ILE A N 1
ATOM 602 C CA . ILE A 1 85 ? -6.027 -9.772 1.816 1.00 94.38 85 ILE A CA 1
ATOM 603 C C . ILE A 1 85 ? -5.951 -11.223 1.318 1.00 94.38 85 ILE A C 1
ATOM 605 O O . ILE A 1 85 ? -5.372 -11.493 0.263 1.00 94.38 85 ILE A O 1
ATOM 609 N N . GLU A 1 86 ? -6.542 -12.170 2.048 1.00 92.75 86 GLU A N 1
ATOM 610 C CA . GLU A 1 86 ? -6.541 -13.587 1.671 1.00 92.75 86 GLU A CA 1
ATOM 611 C C . GLU A 1 86 ? -7.325 -13.837 0.377 1.00 92.75 86 GLU A C 1
ATOM 613 O O . GLU A 1 86 ? -6.905 -14.655 -0.446 1.00 92.75 86 GLU A O 1
ATOM 618 N N . ALA A 1 87 ? -8.411 -13.093 0.143 1.00 92.06 87 ALA A N 1
ATOM 619 C CA . ALA A 1 87 ? -9.165 -13.136 -1.109 1.00 92.06 87 ALA A CA 1
ATOM 620 C C . ALA A 1 87 ? -8.330 -12.694 -2.326 1.00 92.06 87 ALA A C 1
ATOM 622 O O . ALA A 1 87 ? -8.608 -13.128 -3.444 1.00 92.06 87 ALA A O 1
ATOM 623 N N . LEU A 1 88 ? -7.286 -11.887 -2.110 1.00 92.62 88 LEU A N 1
ATOM 624 C CA . LEU A 1 88 ? -6.317 -11.480 -3.133 1.00 92.62 88 LEU A CA 1
ATOM 625 C C . LEU A 1 88 ? -5.184 -12.503 -3.329 1.00 92.62 88 LEU A C 1
ATOM 627 O O . LEU A 1 88 ? -4.298 -12.283 -4.148 1.00 92.62 88 LEU A O 1
ATOM 631 N N . GLY A 1 89 ? -5.171 -13.607 -2.574 1.00 92.50 89 GLY A N 1
ATOM 632 C CA . GLY A 1 89 ? -4.133 -14.637 -2.661 1.00 92.50 89 GLY A CA 1
ATOM 633 C C . GLY A 1 89 ? -2.775 -14.215 -2.089 1.00 92.50 89 GLY A C 1
ATOM 634 O O . GLY A 1 89 ? -1.765 -14.871 -2.356 1.00 92.50 89 GLY A O 1
ATOM 635 N N . VAL A 1 90 ? -2.727 -13.138 -1.298 1.00 92.44 90 VAL A N 1
ATOM 636 C CA . VAL A 1 90 ? -1.488 -12.620 -0.709 1.00 92.44 90 VAL A CA 1
ATOM 637 C C . VAL A 1 90 ? -1.269 -13.197 0.686 1.00 92.44 90 VAL A C 1
ATOM 639 O O . VAL A 1 90 ? -2.143 -13.161 1.547 1.00 92.44 90 VAL A O 1
ATOM 642 N N . THR A 1 91 ? -0.061 -13.702 0.938 1.00 91.62 91 THR A N 1
ATOM 643 C CA . THR A 1 91 ? 0.391 -14.040 2.292 1.00 91.62 91 THR A CA 1
ATOM 644 C C . THR A 1 91 ? 1.084 -12.839 2.927 1.00 91.62 91 THR A C 1
ATOM 646 O O . THR A 1 91 ? 2.046 -12.315 2.366 1.00 91.62 91 THR A O 1
ATOM 649 N N . ILE A 1 92 ? 0.631 -12.456 4.118 1.00 94.81 92 ILE A N 1
ATOM 650 C CA . ILE A 1 92 ? 1.270 -11.452 4.978 1.00 94.81 92 ILE A CA 1
ATOM 651 C C . ILE A 1 92 ? 2.036 -12.118 6.120 1.00 94.81 92 ILE A C 1
ATOM 653 O O . ILE A 1 92 ? 1.782 -13.278 6.455 1.00 94.81 92 ILE A O 1
ATOM 657 N N . ASP A 1 93 ? 2.984 -11.394 6.712 1.00 95.38 93 ASP A N 1
ATOM 658 C CA . ASP A 1 93 ? 3.704 -11.887 7.880 1.00 95.38 93 ASP A CA 1
ATOM 659 C C . ASP A 1 93 ? 2.808 -11.945 9.131 1.00 95.38 93 ASP A C 1
ATOM 661 O O . ASP A 1 93 ? 1.744 -11.329 9.218 1.00 95.38 93 ASP A O 1
ATOM 665 N N . GLU A 1 94 ? 3.257 -12.726 10.109 1.00 95.81 94 GLU A N 1
ATOM 666 C CA . GLU A 1 94 ? 2.512 -13.008 11.335 1.00 95.81 94 GLU A CA 1
ATOM 667 C C . GLU A 1 94 ? 2.344 -11.774 12.238 1.00 95.81 94 GLU A C 1
ATOM 669 O O . GLU A 1 94 ? 1.320 -11.659 12.912 1.00 95.81 94 GLU A O 1
ATOM 674 N N . ASP A 1 95 ? 3.305 -10.840 12.247 1.00 96.44 95 ASP A N 1
ATOM 675 C CA . ASP A 1 95 ? 3.191 -9.614 13.043 1.00 96.44 95 ASP A CA 1
ATOM 676 C C . ASP A 1 95 ? 2.082 -8.725 12.443 1.00 96.44 95 ASP A C 1
ATOM 678 O O . ASP A 1 95 ? 1.208 -8.265 13.182 1.00 96.44 95 ASP A O 1
ATOM 682 N N . LEU A 1 96 ? 2.026 -8.565 11.110 1.00 97.44 96 LEU A N 1
ATOM 683 C CA . LEU A 1 96 ? 0.942 -7.820 10.448 1.00 97.44 96 LEU A CA 1
ATOM 684 C C . LEU A 1 96 ? -0.415 -8.499 10.649 1.00 97.44 96 LEU A C 1
ATOM 686 O O . LEU A 1 96 ? -1.394 -7.830 10.976 1.00 97.44 96 LEU A O 1
ATOM 690 N N . ARG A 1 97 ? -0.477 -9.831 10.514 1.00 97.38 97 ARG A N 1
ATOM 691 C CA . ARG A 1 97 ? -1.715 -10.595 10.723 1.00 97.38 97 ARG A CA 1
ATOM 692 C C . ARG A 1 97 ? -2.301 -10.351 12.115 1.00 97.38 97 ARG A C 1
ATOM 694 O O . ARG A 1 97 ? -3.503 -10.137 12.233 1.00 97.38 97 ARG A O 1
ATOM 701 N N . ARG A 1 98 ? -1.474 -10.351 13.166 1.00 97.69 98 ARG A N 1
ATOM 702 C CA . ARG A 1 98 ? -1.932 -10.082 14.543 1.00 97.69 98 ARG A CA 1
ATOM 703 C C . ARG A 1 98 ? -2.444 -8.662 14.726 1.00 97.69 98 ARG A C 1
ATOM 705 O O . ARG A 1 98 ? -3.446 -8.480 15.411 1.00 97.69 98 ARG A O 1
ATOM 712 N N . VAL A 1 99 ? -1.768 -7.678 14.131 1.00 97.69 99 VAL A N 1
ATOM 713 C CA . VAL A 1 99 ? -2.199 -6.276 14.202 1.00 97.69 99 VAL A CA 1
ATOM 714 C C . VAL A 1 99 ? -3.552 -6.100 13.521 1.00 97.69 99 VAL A C 1
ATOM 716 O O . VAL A 1 99 ? -4.465 -5.579 14.150 1.00 97.69 99 VAL A O 1
ATOM 719 N N . LEU A 1 100 ? -3.719 -6.605 12.295 1.00 97.31 100 LEU A N 1
ATOM 720 C CA . LEU A 1 100 ? -4.986 -6.503 11.564 1.00 97.31 100 LEU A CA 1
ATOM 721 C C . LEU A 1 100 ? -6.129 -7.230 12.285 1.00 97.31 100 LEU A C 1
ATOM 723 O O . LEU A 1 100 ? -7.182 -6.635 12.487 1.00 97.31 100 LEU A O 1
ATOM 727 N N . ALA A 1 101 ? -5.895 -8.457 12.768 1.00 96.06 101 ALA A N 1
ATOM 728 C CA . ALA A 1 101 ? -6.890 -9.192 13.555 1.00 96.06 101 ALA A CA 1
ATOM 729 C C . ALA A 1 101 ? -7.333 -8.405 14.794 1.00 96.06 101 ALA A C 1
ATOM 731 O O . ALA A 1 101 ? -8.511 -8.387 15.135 1.00 96.06 101 ALA A O 1
ATOM 732 N N . ARG A 1 102 ? -6.387 -7.744 15.476 1.00 96.38 102 ARG A N 1
ATOM 733 C CA . ARG A 1 102 ? -6.705 -6.934 16.650 1.00 96.38 102 ARG A CA 1
ATOM 734 C C . ARG A 1 102 ? -7.478 -5.670 16.274 1.00 96.38 102 ARG A C 1
ATOM 736 O O . ARG A 1 102 ? -8.397 -5.320 17.004 1.00 96.38 102 ARG A O 1
ATOM 743 N N . CYS A 1 103 ? -7.134 -5.011 15.168 1.00 93.88 103 CYS A N 1
ATOM 744 C CA . CYS A 1 103 ? -7.870 -3.847 14.667 1.00 93.88 103 CYS A CA 1
ATOM 745 C C . CYS A 1 103 ? -9.320 -4.186 14.312 1.00 93.88 103 CYS A C 1
ATOM 747 O O . CYS A 1 103 ? -10.208 -3.406 14.635 1.00 93.88 103 CYS A O 1
ATOM 749 N N . ASP A 1 104 ? -9.567 -5.354 13.712 1.00 90.06 104 ASP A N 1
ATOM 750 C CA . ASP A 1 104 ? -10.917 -5.801 13.344 1.00 90.06 104 ASP A CA 1
ATOM 751 C C . ASP A 1 104 ? -11.814 -6.077 14.580 1.00 90.06 104 ASP A C 1
ATOM 753 O O . ASP A 1 104 ? -13.039 -6.114 14.468 1.00 90.06 104 ASP A O 1
ATOM 757 N N . GLU A 1 105 ? -11.223 -6.268 15.769 1.00 91.38 105 GLU A N 1
ATOM 758 C CA . GLU A 1 105 ? -11.928 -6.561 17.030 1.00 91.38 105 GLU A CA 1
ATOM 759 C C . GLU A 1 105 ? -11.980 -5.378 18.020 1.00 91.38 105 GLU A C 1
ATOM 761 O O . GLU A 1 105 ? -12.725 -5.433 19.005 1.00 91.38 105 GLU A O 1
ATOM 766 N N . ASP A 1 106 ? -11.165 -4.340 17.817 1.00 91.25 106 ASP A N 1
ATOM 767 C CA . ASP A 1 106 ? -10.936 -3.254 18.774 1.00 91.25 106 ASP A CA 1
ATOM 768 C C . ASP A 1 106 ? -11.092 -1.880 18.104 1.00 91.25 106 ASP A C 1
ATOM 770 O O . ASP A 1 106 ? -10.135 -1.301 17.58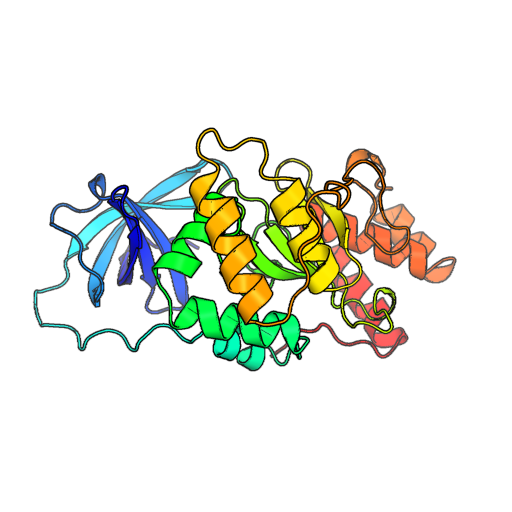4 1.00 91.25 106 ASP A O 1
ATOM 774 N N . ASP A 1 107 ? -12.312 -1.335 18.169 1.00 90.62 107 ASP A N 1
ATOM 775 C CA . ASP A 1 107 ? -12.666 -0.025 17.603 1.00 90.62 107 ASP A CA 1
ATOM 776 C C . ASP A 1 107 ? -11.751 1.110 18.097 1.00 90.62 107 ASP A C 1
ATOM 778 O O . ASP A 1 107 ? -11.480 2.066 17.364 1.00 90.62 107 ASP A O 1
ATOM 782 N N . GLN A 1 108 ? -11.273 1.036 19.348 1.00 93.69 108 GLN A N 1
ATOM 783 C CA . GLN A 1 108 ? -10.384 2.061 19.893 1.00 93.69 108 GLN A CA 1
ATOM 784 C C . GLN A 1 108 ? -9.004 1.964 19.251 1.00 93.69 108 GLN A C 1
ATOM 786 O O . GLN A 1 108 ? -8.432 2.996 18.899 1.00 93.69 108 GLN A O 1
ATOM 791 N N . LEU A 1 109 ? -8.487 0.747 19.070 1.00 93.12 109 LEU A N 1
ATOM 792 C CA . LEU A 1 109 ? -7.223 0.538 18.375 1.00 93.12 109 LEU A CA 1
ATOM 793 C C . LEU A 1 109 ? -7.308 1.003 16.919 1.00 93.12 109 LEU A C 1
ATOM 795 O O . LEU A 1 109 ? -6.418 1.716 16.456 1.00 93.12 109 LEU A O 1
ATOM 799 N N . PHE A 1 110 ? -8.392 0.648 16.224 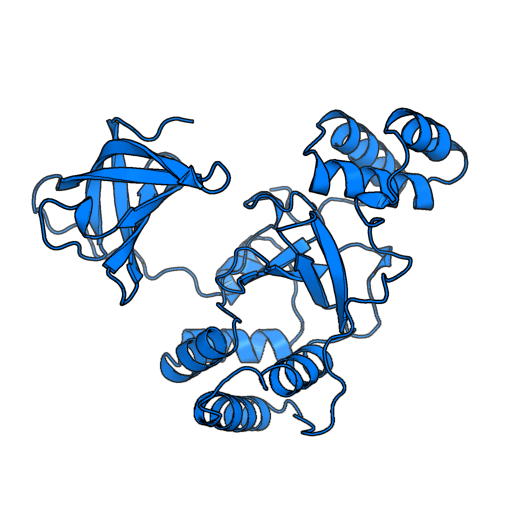1.00 91.25 110 PHE A N 1
ATOM 800 C CA . PHE A 1 110 ? -8.653 1.104 14.859 1.00 91.25 110 PHE A CA 1
ATOM 801 C C . PHE A 1 110 ? -8.659 2.640 14.777 1.00 91.25 110 PHE A C 1
ATOM 803 O O . PHE A 1 110 ? -7.958 3.233 13.956 1.00 91.25 110 PHE A O 1
ATOM 810 N N . SER A 1 111 ? -9.377 3.306 15.689 1.00 91.38 111 SER A N 1
ATOM 811 C CA . SER A 1 111 ? -9.414 4.771 15.762 1.00 91.38 111 SER A CA 1
ATOM 812 C C . SER A 1 111 ? -8.054 5.394 16.094 1.00 91.38 111 SER A C 1
ATOM 814 O O . SER A 1 111 ? -7.753 6.496 15.627 1.00 91.38 111 SER A O 1
ATOM 816 N N . ASP A 1 112 ? -7.242 4.742 16.925 1.00 93.12 112 ASP A N 1
ATOM 817 C CA . ASP A 1 112 ? -5.910 5.239 17.261 1.00 93.12 112 ASP A CA 1
ATOM 818 C C . ASP A 1 112 ? -4.966 5.148 16.049 1.00 93.12 112 ASP A C 1
ATOM 820 O O . ASP A 1 112 ? -4.228 6.099 15.786 1.00 93.12 112 ASP A O 1
ATOM 824 N N . PHE A 1 113 ? -5.046 4.073 15.256 1.00 95.88 113 PHE A N 1
ATOM 825 C CA . PHE A 1 113 ? -4.318 3.948 13.987 1.00 95.88 113 PHE A CA 1
ATOM 826 C C . PHE A 1 113 ? -4.722 5.028 12.979 1.00 95.88 113 PHE A C 1
ATOM 828 O O . PHE A 1 113 ? -3.857 5.721 12.438 1.00 95.88 113 PHE A O 1
ATOM 835 N N . ALA A 1 114 ? -6.023 5.266 12.806 1.00 92.50 114 ALA A N 1
ATOM 836 C CA . ALA A 1 114 ? -6.509 6.356 11.961 1.00 92.50 114 ALA A CA 1
ATOM 837 C C . ALA A 1 114 ? -5.976 7.729 12.423 1.00 92.50 114 ALA A C 1
ATOM 839 O O . ALA A 1 114 ? -5.676 8.596 11.601 1.00 92.50 114 ALA A O 1
ATOM 840 N N . SER A 1 115 ? -5.784 7.919 13.735 1.00 93.88 115 SER A N 1
ATOM 841 C CA . SER A 1 115 ? -5.263 9.173 14.297 1.00 93.88 115 SER A CA 1
ATOM 842 C C . SER A 1 115 ? -3.799 9.429 13.931 1.00 93.88 115 SER A C 1
ATOM 844 O O . SER A 1 115 ? -3.402 10.583 13.822 1.00 93.88 115 SER A O 1
ATOM 846 N N . VAL A 1 116 ? -3.000 8.384 13.692 1.00 94.69 116 VAL A N 1
ATOM 847 C CA . VAL A 1 116 ? -1.616 8.498 13.190 1.00 94.69 116 VAL A CA 1
ATOM 848 C C . VAL A 1 116 ? -1.538 8.411 11.662 1.00 94.69 116 VAL A C 1
ATOM 850 O O . VAL A 1 116 ? -0.485 8.085 11.119 1.00 94.69 116 VAL A O 1
ATOM 853 N N . LEU A 1 117 ? -2.642 8.722 10.973 1.00 94.75 117 LEU A N 1
ATOM 854 C CA . LEU A 1 117 ? -2.775 8.656 9.516 1.00 94.75 117 LEU A CA 1
ATOM 855 C C . LEU A 1 117 ? -2.528 7.243 8.961 1.00 94.75 117 LEU A C 1
ATOM 857 O O . LEU A 1 117 ? -1.911 7.089 7.916 1.00 94.75 117 LEU A O 1
ATOM 861 N N . PHE A 1 118 ? -2.992 6.206 9.655 1.00 96.75 118 PHE A N 1
ATOM 862 C CA . PHE A 1 118 ? -2.935 4.818 9.194 1.00 96.75 118 PHE A CA 1
ATOM 863 C C . PHE A 1 118 ? -4.348 4.220 9.195 1.00 96.75 118 PHE A C 1
ATOM 865 O O . PHE A 1 118 ? -4.729 3.483 10.099 1.00 96.75 118 PHE A O 1
ATOM 872 N N . ASP A 1 119 ? -5.157 4.592 8.207 1.00 94.12 119 ASP A N 1
ATOM 873 C CA . ASP A 1 119 ? -6.537 4.121 8.061 1.00 94.12 119 ASP A CA 1
ATOM 874 C C . ASP A 1 119 ? -6.558 2.775 7.326 1.00 94.12 119 ASP A C 1
ATOM 876 O O . ASP A 1 119 ? -6.282 2.722 6.127 1.00 94.12 119 ASP A O 1
ATOM 880 N N . VAL A 1 120 ? -6.787 1.679 8.057 1.00 93.69 120 VAL A N 1
ATOM 881 C CA . VAL A 1 120 ? -6.644 0.306 7.546 1.00 93.69 120 VAL A CA 1
ATOM 882 C C . VAL A 1 120 ? -7.709 0.013 6.492 1.00 93.69 120 VAL A C 1
ATOM 884 O O . VAL A 1 120 ? -8.897 -0.071 6.793 1.00 93.69 120 VAL A O 1
ATOM 887 N N . GLU A 1 121 ? -7.265 -0.204 5.257 1.00 90.25 121 GLU A N 1
ATOM 888 C CA . GLU A 1 121 ? -8.132 -0.493 4.118 1.00 90.25 121 GLU A CA 1
ATOM 889 C C . GLU A 1 121 ? -7.344 -1.306 3.074 1.00 90.25 121 GLU A C 1
ATOM 891 O O . GLU A 1 121 ? -6.691 -0.733 2.200 1.00 90.25 121 GLU A O 1
ATOM 896 N N . PRO A 1 122 ? -7.328 -2.650 3.171 1.00 95.00 122 PRO A N 1
ATOM 897 C CA . PRO A 1 122 ? -6.521 -3.454 2.265 1.00 95.00 122 PRO A CA 1
ATOM 898 C C . PRO A 1 122 ? -7.150 -3.621 0.878 1.00 95.00 122 PRO A C 1
ATOM 900 O O . PRO A 1 122 ? -8.272 -4.116 0.762 1.00 95.00 122 PRO A O 1
ATOM 903 N N . PHE A 1 123 ? -6.415 -3.270 -0.180 1.00 94.69 123 PHE A N 1
ATOM 904 C CA . PHE A 1 123 ? -6.824 -3.480 -1.578 1.00 94.69 123 PHE A CA 1
ATOM 905 C C . PHE A 1 123 ? -5.636 -3.331 -2.556 1.00 94.69 123 PHE A C 1
ATOM 907 O O . PHE A 1 123 ? -4.601 -2.757 -2.208 1.00 94.69 123 PHE A O 1
ATOM 914 N N . PRO A 1 124 ? -5.730 -3.835 -3.799 1.00 95.50 124 PRO A N 1
ATOM 915 C CA . PRO A 1 124 ? -4.720 -3.604 -4.832 1.00 95.50 124 PRO A CA 1
ATOM 916 C C . PRO A 1 124 ? -4.561 -2.118 -5.168 1.00 95.50 124 PRO A C 1
ATOM 918 O O . PRO A 1 124 ? -5.546 -1.435 -5.441 1.00 95.50 124 PRO A O 1
ATOM 921 N N . ALA A 1 125 ? -3.332 -1.614 -5.279 1.00 93.00 125 ALA A N 1
ATOM 922 C CA . ALA A 1 125 ? -3.096 -0.203 -5.612 1.00 93.00 125 ALA A CA 1
ATOM 923 C C . ALA A 1 125 ? -3.636 0.222 -6.994 1.00 93.00 125 ALA A C 1
ATOM 925 O O . ALA A 1 125 ? -3.798 1.409 -7.261 1.00 93.00 125 ALA A O 1
ATOM 926 N N . THR A 1 126 ? -3.976 -0.731 -7.865 1.00 89.25 126 THR A N 1
ATOM 927 C CA . THR A 1 126 ? -4.686 -0.481 -9.128 1.00 89.25 126 THR A CA 1
ATOM 928 C C . THR A 1 126 ? -6.129 -0.000 -8.945 1.00 89.25 126 THR A C 1
ATOM 930 O O . THR A 1 126 ? -6.734 0.463 -9.910 1.00 89.25 126 THR A O 1
ATOM 933 N N . GLU A 1 127 ? -6.699 -0.119 -7.742 1.00 89.56 127 GLU A N 1
ATOM 934 C CA . GLU A 1 127 ? -8.021 0.428 -7.401 1.00 89.56 127 GLU A CA 1
ATOM 935 C C . GLU A 1 127 ? -7.991 1.931 -7.071 1.00 89.56 127 GLU A C 1
ATOM 937 O O . GLU A 1 127 ? -9.044 2.571 -7.003 1.00 89.56 127 GLU A O 1
ATOM 942 N N . ILE A 1 128 ? -6.793 2.502 -6.924 1.00 87.00 128 ILE A N 1
ATOM 943 C CA . ILE A 1 128 ? -6.543 3.933 -6.727 1.00 87.00 128 ILE A CA 1
ATOM 944 C C . ILE A 1 128 ? -5.632 4.473 -7.838 1.00 87.00 128 ILE A C 1
ATOM 946 O O . ILE A 1 128 ? -5.164 3.729 -8.700 1.00 87.00 128 ILE A O 1
ATOM 950 N N . ASP A 1 129 ? -5.367 5.779 -7.810 1.00 87.12 129 ASP A N 1
ATOM 951 C CA . ASP A 1 129 ? -4.564 6.473 -8.828 1.00 87.12 129 ASP A CA 1
ATOM 952 C C . ASP A 1 129 ? -3.071 6.064 -8.824 1.00 87.12 129 ASP A C 1
ATOM 954 O O . ASP A 1 129 ? -2.312 6.519 -9.670 1.00 87.12 129 ASP A O 1
ATOM 958 N N . CYS A 1 130 ? -2.638 5.190 -7.906 1.00 87.12 130 CYS A N 1
ATOM 959 C CA . CYS A 1 130 ? -1.269 4.675 -7.844 1.00 87.12 130 CYS A CA 1
ATOM 960 C C . CYS A 1 130 ? -0.911 3.789 -9.041 1.00 87.12 130 CYS A C 1
ATOM 962 O O . CYS A 1 130 ? 0.229 3.808 -9.490 1.00 87.12 130 CYS A O 1
ATOM 964 N N . HIS A 1 131 ? -1.853 2.968 -9.519 1.00 88.62 131 HIS A N 1
ATOM 965 C CA . HIS A 1 131 ? -1.705 2.056 -10.664 1.00 88.62 131 HIS A CA 1
ATOM 966 C C . HIS A 1 131 ? -0.520 1.061 -10.641 1.00 88.62 131 HIS A C 1
ATOM 968 O O . HIS A 1 131 ? -0.420 0.232 -11.546 1.00 88.62 131 HIS A O 1
ATOM 974 N N . ASN A 1 132 ? 0.333 1.048 -9.611 1.00 93.06 132 ASN A N 1
ATOM 975 C CA . ASN A 1 132 ? 1.431 0.092 -9.491 1.00 93.06 132 ASN A CA 1
ATOM 976 C C . ASN A 1 132 ? 0.888 -1.320 -9.174 1.00 93.06 132 ASN A C 1
ATOM 978 O O . ASN A 1 132 ? 0.333 -1.537 -8.093 1.00 93.06 132 ASN A O 1
ATOM 982 N N . PRO A 1 133 ? 1.065 -2.313 -10.065 1.00 93.44 133 PRO A N 1
ATOM 983 C CA . PRO A 1 133 ? 0.430 -3.621 -9.927 1.00 93.44 133 PRO A CA 1
ATOM 984 C C . PRO A 1 133 ? 1.077 -4.509 -8.856 1.00 93.44 133 PRO A C 1
ATOM 986 O O . PRO A 1 133 ? 0.532 -5.562 -8.532 1.00 93.44 133 PRO A O 1
ATOM 989 N N . TRP A 1 134 ? 2.228 -4.112 -8.305 1.00 95.88 134 TRP A N 1
ATOM 990 C CA . TRP A 1 134 ? 2.937 -4.853 -7.259 1.00 95.88 134 TRP A CA 1
ATOM 991 C C . TRP A 1 134 ? 2.650 -4.347 -5.851 1.00 95.88 134 TRP A C 1
ATOM 993 O O . TRP A 1 134 ? 3.122 -4.950 -4.888 1.00 95.88 134 TRP A O 1
ATOM 1003 N N . LEU A 1 135 ? 1.900 -3.255 -5.712 1.00 96.62 135 LEU A N 1
ATOM 1004 C CA . LEU A 1 135 ? 1.584 -2.675 -4.417 1.00 96.62 135 LEU A CA 1
ATOM 1005 C C . LEU A 1 135 ? 0.241 -3.203 -3.898 1.00 96.62 135 LEU A C 1
ATOM 1007 O O . LEU A 1 135 ? -0.809 -2.980 -4.503 1.00 96.62 135 LEU A O 1
ATOM 1011 N N . LEU A 1 136 ? 0.280 -3.875 -2.746 1.00 97.75 136 LEU A N 1
ATOM 1012 C CA . LEU A 1 136 ? -0.900 -4.109 -1.915 1.00 97.75 136 LEU A CA 1
ATOM 1013 C C . LEU A 1 136 ? -1.022 -2.945 -0.937 1.00 97.75 136 LEU A C 1
ATOM 1015 O O . LEU A 1 136 ? -0.178 -2.814 -0.049 1.00 97.75 136 LEU A O 1
ATOM 1019 N N . VAL A 1 137 ? -2.059 -2.123 -1.074 1.00 98.06 137 VAL A N 1
ATOM 1020 C CA . VAL A 1 137 ? -2.391 -1.123 -0.057 1.00 98.06 137 VAL A CA 1
ATOM 1021 C C 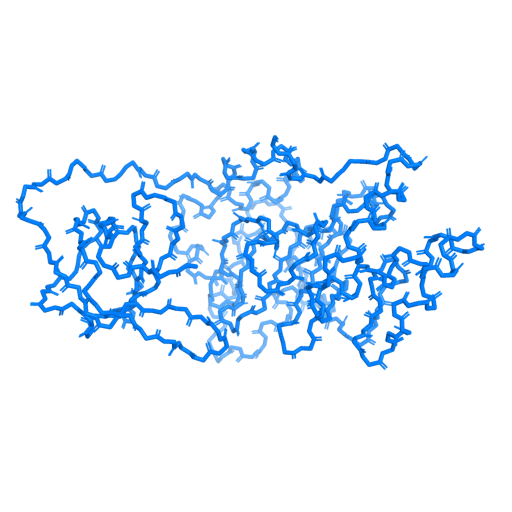. VAL A 1 137 ? -2.834 -1.861 1.199 1.00 98.06 137 VAL A C 1
ATOM 1023 O O . VAL A 1 137 ? -3.584 -2.830 1.112 1.00 98.06 137 VAL A O 1
ATOM 1026 N N . ILE A 1 138 ? -2.329 -1.426 2.351 1.00 98.38 138 ILE A N 1
ATOM 1027 C CA . ILE A 1 138 ? -2.772 -1.884 3.672 1.00 98.38 138 ILE A CA 1
ATOM 1028 C C . ILE A 1 138 ? -3.530 -0.771 4.387 1.00 98.38 138 ILE A C 1
ATOM 1030 O O . ILE A 1 138 ? -4.508 -1.050 5.075 1.00 98.38 138 ILE A O 1
ATOM 1034 N N . ALA A 1 139 ? -3.080 0.477 4.237 1.00 97.81 139 ALA A N 1
ATOM 1035 C CA . ALA A 1 139 ? -3.724 1.620 4.860 1.00 97.81 139 ALA A CA 1
ATOM 1036 C C . ALA A 1 139 ? -3.588 2.898 4.029 1.00 97.81 139 ALA A C 1
ATOM 1038 O O . ALA A 1 139 ? -2.565 3.129 3.383 1.00 97.81 139 ALA A O 1
ATOM 1039 N N . MET A 1 140 ? -4.593 3.763 4.112 1.00 96.38 140 MET A N 1
ATOM 1040 C CA . MET A 1 140 ? -4.589 5.111 3.549 1.00 96.38 140 MET A CA 1
ATOM 1041 C C . MET A 1 140 ? -4.184 6.135 4.613 1.00 96.38 140 MET A C 1
ATOM 1043 O O . MET A 1 140 ? -4.483 5.974 5.793 1.00 96.38 140 MET A O 1
ATOM 1047 N N . ASN A 1 141 ? -3.547 7.235 4.206 1.00 92.19 141 ASN A N 1
ATOM 1048 C CA . ASN A 1 141 ? -3.168 8.303 5.140 1.00 92.19 141 ASN A CA 1
ATOM 1049 C C . ASN A 1 141 ? -4.239 9.395 5.331 1.00 92.19 141 ASN A C 1
ATOM 1051 O O . ASN A 1 141 ? -3.972 10.430 5.936 1.00 92.19 141 ASN A O 1
ATOM 1055 N N . GLY A 1 142 ? -5.429 9.225 4.744 1.00 85.44 142 GLY A N 1
ATOM 1056 C CA . GLY A 1 142 ? -6.507 10.224 4.727 1.00 85.44 142 GLY A CA 1
ATOM 1057 C C . GLY A 1 142 ? -6.281 11.425 3.790 1.00 85.44 142 GLY A C 1
ATOM 1058 O O . GLY A 1 142 ? -7.245 12.096 3.419 1.00 85.44 142 GLY A O 1
ATOM 1059 N N . GLY A 1 143 ? -5.041 11.674 3.361 1.00 85.69 143 GLY A N 1
ATOM 1060 C CA . GLY A 1 143 ? -4.654 12.701 2.387 1.00 85.69 143 GLY A CA 1
ATOM 1061 C C . GLY A 1 143 ? -4.666 12.229 0.932 1.00 85.69 143 GLY A C 1
ATOM 1062 O O . GLY A 1 143 ? -4.589 13.057 0.034 1.00 85.69 143 GLY A O 1
ATOM 1063 N N . GLY A 1 144 ? -4.814 10.925 0.700 1.00 87.81 144 GLY A N 1
ATOM 1064 C CA . GLY A 1 144 ? -4.816 10.319 -0.632 1.00 87.81 144 GLY A CA 1
ATOM 1065 C C . GLY A 1 144 ? -3.603 9.435 -0.901 1.00 87.81 144 GLY A C 1
ATOM 1066 O O . GLY A 1 144 ? -3.676 8.627 -1.814 1.00 87.81 144 GLY A O 1
ATOM 1067 N N . SER A 1 145 ? -2.552 9.524 -0.085 1.00 94.81 145 SER A N 1
ATOM 1068 C CA . SER A 1 145 ? -1.367 8.660 -0.139 1.00 94.81 145 SER A CA 1
ATOM 1069 C C . SER A 1 145 ? -1.615 7.339 0.609 1.00 94.81 145 SER A C 1
ATOM 1071 O O . SER A 1 145 ? -2.529 7.240 1.437 1.00 94.81 145 SER A O 1
ATOM 1073 N N . ALA A 1 146 ? -0.799 6.320 0.338 1.00 97.25 146 ALA A N 1
ATOM 1074 C CA . ALA A 1 146 ? -1.035 4.962 0.832 1.00 97.25 146 ALA A CA 1
ATOM 1075 C C . ALA A 1 146 ? 0.223 4.296 1.403 1.00 97.25 146 ALA A C 1
ATOM 1077 O O . ALA A 1 146 ? 1.316 4.423 0.853 1.00 97.25 146 ALA A O 1
ATOM 1078 N N . TYR A 1 147 ? 0.043 3.520 2.469 1.00 98.31 147 TYR A N 1
ATOM 1079 C CA . TYR A 1 147 ? 1.016 2.577 3.011 1.00 98.31 147 TYR A CA 1
ATOM 1080 C C . TYR A 1 147 ? 0.686 1.177 2.511 1.00 98.31 147 TYR A C 1
ATOM 1082 O O . TYR A 1 147 ? -0.470 0.746 2.556 1.00 98.31 147 TYR A O 1
ATOM 1090 N N . GLY A 1 148 ? 1.696 0.435 2.075 1.00 98.00 148 GLY A N 1
ATOM 1091 C CA . GLY A 1 148 ? 1.459 -0.894 1.535 1.00 98.00 148 GLY A CA 1
ATOM 1092 C C . GLY A 1 148 ? 2.671 -1.805 1.528 1.00 98.00 148 GLY A C 1
ATOM 1093 O O . GLY A 1 148 ? 3.788 -1.401 1.850 1.00 98.00 148 GLY A O 1
ATOM 1094 N N . LEU A 1 149 ? 2.426 -3.053 1.141 1.00 97.88 149 LEU A N 1
ATOM 1095 C CA . LEU A 1 149 ? 3.452 -4.066 0.929 1.00 97.88 149 LEU A CA 1
ATOM 1096 C C . LEU A 1 149 ? 3.826 -4.115 -0.550 1.00 97.88 149 LEU A C 1
ATOM 1098 O O . LEU A 1 149 ? 2.954 -4.238 -1.413 1.00 97.88 149 LEU A O 1
ATOM 1102 N N . TYR A 1 150 ? 5.124 -4.074 -0.840 1.00 97.25 150 TYR A N 1
ATOM 1103 C CA . TYR A 1 150 ? 5.623 -4.189 -2.206 1.00 97.25 150 TYR A CA 1
ATOM 1104 C C . TYR A 1 150 ? 5.938 -5.649 -2.541 1.00 97.25 150 TYR A C 1
ATOM 1106 O O . TYR A 1 150 ? 6.905 -6.234 -2.055 1.00 97.25 150 TYR A O 1
ATOM 1114 N N . LEU A 1 151 ? 5.089 -6.260 -3.365 1.00 96.25 151 LEU A N 1
ATOM 1115 C CA . LEU A 1 151 ? 5.078 -7.701 -3.633 1.00 96.25 151 LEU A CA 1
ATOM 1116 C C . LEU A 1 151 ? 6.001 -8.122 -4.785 1.00 96.25 151 LEU A C 1
ATOM 1118 O O . LEU A 1 151 ? 6.041 -9.307 -5.133 1.00 96.25 151 LEU A O 1
ATOM 1122 N N . HIS A 1 152 ? 6.734 -7.170 -5.369 1.00 95.19 152 HIS A N 1
ATOM 1123 C CA . HIS A 1 152 ? 7.642 -7.421 -6.481 1.00 95.19 152 HIS A CA 1
ATOM 1124 C C . HIS A 1 152 ? 8.688 -8.497 -6.116 1.00 95.19 152 HIS A C 1
ATOM 1126 O O . HIS A 1 152 ? 9.295 -8.405 -5.043 1.00 95.19 152 HIS A O 1
ATOM 1132 N N . PRO A 1 153 ? 8.941 -9.510 -6.972 1.00 92.00 153 PRO A N 1
ATOM 1133 C CA . PRO A 1 153 ? 9.867 -10.601 -6.662 1.00 92.00 153 PRO A CA 1
ATOM 1134 C C . PRO A 1 153 ? 11.269 -10.140 -6.245 1.00 92.00 153 PRO A C 1
ATOM 1136 O O . PRO A 1 153 ? 11.819 -10.690 -5.292 1.00 92.00 153 PRO A O 1
ATOM 1139 N N . ASP A 1 154 ? 11.802 -9.098 -6.887 1.00 89.62 154 ASP A N 1
ATOM 1140 C CA . ASP A 1 154 ? 13.145 -8.571 -6.588 1.00 89.62 154 ASP A CA 1
ATOM 1141 C C . ASP A 1 154 ? 13.215 -7.728 -5.306 1.00 89.62 154 ASP A C 1
ATOM 1143 O O . ASP A 1 154 ? 14.305 -7.446 -4.814 1.00 89.62 154 ASP A O 1
ATOM 1147 N N . ALA A 1 155 ? 12.072 -7.326 -4.747 1.00 91.50 155 ALA A N 1
ATOM 1148 C CA . ALA A 1 155 ? 12.023 -6.548 -3.512 1.00 91.50 155 ALA A CA 1
ATOM 1149 C C . ALA A 1 155 ? 11.941 -7.428 -2.257 1.00 91.50 155 ALA A C 1
ATOM 1151 O O . ALA A 1 155 ? 12.059 -6.925 -1.139 1.00 91.50 155 ALA A O 1
ATOM 1152 N N . ARG A 1 156 ? 11.720 -8.742 -2.413 1.00 85.50 156 ARG A N 1
ATOM 1153 C CA . ARG A 1 156 ? 11.548 -9.658 -1.281 1.00 85.50 156 ARG A CA 1
ATOM 1154 C C . ARG A 1 156 ? 12.803 -9.710 -0.418 1.00 85.50 156 ARG A C 1
ATOM 1156 O O . ARG A 1 156 ? 13.908 -9.953 -0.897 1.00 85.50 156 ARG A O 1
ATOM 1163 N N . THR A 1 157 ? 12.601 -9.563 0.882 1.00 82.75 157 THR A N 1
ATOM 1164 C CA . THR A 1 157 ? 13.645 -9.713 1.895 1.00 82.75 157 THR A CA 1
ATOM 1165 C C . THR A 1 157 ? 13.474 -11.039 2.638 1.00 82.75 157 THR A C 1
ATOM 1167 O O . THR A 1 157 ? 12.460 -11.725 2.489 1.00 82.75 157 THR A O 1
ATOM 1170 N N . GLU A 1 158 ? 14.433 -11.399 3.496 1.00 83.94 158 GLU A N 1
ATOM 1171 C CA . GLU A 1 158 ? 14.265 -12.530 4.425 1.00 83.94 158 GLU A CA 1
ATOM 1172 C C . GLU A 1 158 ? 13.064 -12.342 5.372 1.00 83.94 158 GLU A C 1
ATOM 1174 O O . GLU A 1 158 ? 12.493 -13.326 5.838 1.00 83.94 158 GLU A O 1
ATOM 1179 N N . ALA A 1 159 ? 12.662 -11.092 5.633 1.00 83.75 159 ALA A N 1
ATOM 1180 C CA . ALA A 1 159 ? 11.531 -10.742 6.488 1.00 83.75 159 ALA A CA 1
ATOM 1181 C C . ALA A 1 159 ? 10.180 -10.718 5.746 1.00 83.75 159 ALA A C 1
ATOM 1183 O O . ALA A 1 159 ? 9.148 -10.520 6.382 1.00 83.75 159 ALA A O 1
ATOM 1184 N N . GLY A 1 160 ? 10.171 -10.936 4.427 1.00 90.12 160 GLY A N 1
ATOM 1185 C CA . GLY A 1 160 ? 8.976 -10.865 3.588 1.00 90.12 160 GLY A CA 1
ATOM 1186 C C . GLY A 1 160 ? 8.969 -9.655 2.653 1.00 90.12 160 GLY A C 1
ATOM 1187 O O . GLY A 1 160 ? 10.023 -9.172 2.227 1.00 90.12 160 GLY A O 1
ATOM 1188 N N . ALA A 1 161 ? 7.767 -9.213 2.279 1.00 94.62 161 ALA A N 1
ATOM 1189 C CA . ALA A 1 161 ? 7.577 -8.039 1.432 1.00 94.62 161 ALA A CA 1
ATOM 1190 C C . ALA A 1 161 ? 7.902 -6.754 2.221 1.00 94.62 161 ALA A C 1
ATOM 1192 O O . ALA A 1 161 ? 7.400 -6.601 3.337 1.00 94.62 161 ALA A O 1
ATOM 1193 N N . PRO A 1 162 ? 8.727 -5.840 1.682 1.00 96.25 162 PRO A N 1
ATOM 1194 C CA . PRO A 1 162 ? 9.023 -4.578 2.343 1.00 96.25 162 PRO A CA 1
ATOM 1195 C C . PRO A 1 162 ? 7.809 -3.643 2.323 1.00 96.25 162 PRO A C 1
ATOM 1197 O O . PRO A 1 162 ? 6.954 -3.711 1.435 1.00 96.25 162 PRO A O 1
ATOM 1200 N N . TRP A 1 163 ? 7.777 -2.736 3.295 1.00 97.50 163 TRP A N 1
ATOM 1201 C CA . TRP A 1 163 ? 6.795 -1.666 3.380 1.00 97.50 163 TRP A CA 1
ATOM 1202 C C . TRP A 1 163 ? 7.216 -0.481 2.532 1.00 97.50 163 TRP A C 1
ATOM 1204 O O . TRP A 1 163 ? 8.363 -0.025 2.599 1.00 97.50 163 TRP A O 1
ATOM 1214 N N . VAL A 1 164 ? 6.257 0.057 1.794 1.00 97.62 164 VAL A N 1
ATOM 1215 C CA . VAL A 1 164 ? 6.427 1.242 0.963 1.00 97.62 164 VAL A CA 1
ATOM 1216 C C . VAL A 1 164 ? 5.328 2.264 1.233 1.00 97.62 164 VAL A C 1
ATOM 1218 O O . VAL A 1 164 ? 4.259 1.932 1.749 1.00 97.62 164 VAL A O 1
ATOM 1221 N N . PHE A 1 165 ? 5.612 3.513 0.885 1.00 97.31 165 PHE A N 1
ATOM 1222 C CA . PHE A 1 165 ? 4.660 4.615 0.857 1.00 97.31 165 PHE A CA 1
ATOM 1223 C C . PHE A 1 165 ? 4.515 5.086 -0.578 1.00 97.31 165 PHE A C 1
ATOM 1225 O O . PHE A 1 165 ? 5.520 5.361 -1.226 1.00 97.31 165 PHE A O 1
ATOM 1232 N N . TRP A 1 166 ? 3.292 5.185 -1.071 1.00 96.19 166 TRP A N 1
ATOM 1233 C CA . TRP A 1 166 ? 3.006 5.857 -2.329 1.00 96.19 166 TRP A CA 1
ATOM 1234 C C . TRP A 1 166 ? 2.487 7.261 -2.039 1.00 96.19 166 TRP A C 1
ATOM 1236 O O . TRP A 1 166 ? 1.470 7.391 -1.357 1.00 96.19 166 TRP A O 1
ATOM 1246 N N . GLU A 1 167 ? 3.167 8.280 -2.565 1.00 93.69 167 GLU A N 1
ATOM 1247 C CA . GLU A 1 167 ? 2.757 9.679 -2.474 1.00 93.69 167 GLU A CA 1
ATOM 1248 C C . GLU A 1 167 ? 1.884 10.059 -3.672 1.00 93.69 167 GLU A C 1
ATOM 1250 O O . GLU A 1 167 ? 2.282 9.942 -4.831 1.00 93.69 167 GLU A O 1
ATOM 1255 N N . HIS A 1 168 ? 0.667 10.510 -3.389 1.00 92.12 168 HIS A N 1
ATOM 1256 C CA . HIS A 1 168 ? -0.316 10.813 -4.420 1.00 92.12 168 HIS A CA 1
ATOM 1257 C C . HIS A 1 168 ? -0.019 12.108 -5.190 1.00 92.12 168 HIS A C 1
ATOM 1259 O O . HIS A 1 168 ? -0.491 12.254 -6.318 1.00 92.12 168 HIS A O 1
ATOM 1265 N N . GLU A 1 169 ? 0.711 13.061 -4.596 1.00 89.12 169 GLU A N 1
ATOM 1266 C CA . GLU A 1 169 ? 0.973 14.354 -5.239 1.00 89.12 169 GLU A CA 1
ATOM 1267 C C . GLU A 1 169 ? 1.888 14.230 -6.461 1.00 89.12 169 GLU A C 1
ATOM 1269 O O . GLU A 1 169 ? 1.672 14.918 -7.463 1.00 89.12 169 GLU A O 1
ATOM 1274 N N . ASP A 1 170 ? 2.893 13.358 -6.393 1.00 88.56 170 ASP A N 1
ATOM 1275 C CA . ASP A 1 170 ? 3.892 13.182 -7.449 1.00 88.56 170 ASP A CA 1
ATOM 1276 C C . ASP A 1 170 ? 3.930 11.762 -8.040 1.00 88.56 170 ASP A C 1
ATOM 1278 O O . ASP A 1 170 ? 4.558 11.555 -9.082 1.00 88.56 170 ASP A O 1
ATOM 1282 N N . GLY A 1 171 ? 3.217 10.809 -7.433 1.00 89.25 171 GLY A N 1
ATOM 1283 C CA . GLY A 1 171 ? 3.147 9.414 -7.857 1.00 89.25 171 GLY A CA 1
ATOM 1284 C C . GLY A 1 171 ? 4.329 8.560 -7.387 1.00 89.25 171 GLY A C 1
ATOM 1285 O O . GLY A 1 171 ? 4.404 7.384 -7.750 1.00 89.25 171 GLY A O 1
ATOM 1286 N N . THR A 1 172 ? 5.253 9.118 -6.602 1.00 92.38 172 THR A N 1
ATOM 1287 C CA . THR A 1 172 ? 6.488 8.440 -6.203 1.00 92.38 172 THR A CA 1
ATOM 1288 C C . THR A 1 172 ? 6.212 7.352 -5.163 1.00 92.38 172 THR A C 1
ATOM 1290 O O . THR A 1 172 ? 5.394 7.511 -4.256 1.00 92.38 172 THR A O 1
ATOM 1293 N N . VAL A 1 173 ? 6.922 6.224 -5.275 1.00 94.69 173 VAL A N 1
ATOM 1294 C CA . VAL A 1 173 ? 6.911 5.153 -4.270 1.00 94.69 173 VAL A CA 1
ATOM 1295 C C . VAL A 1 173 ? 8.218 5.192 -3.480 1.00 94.69 173 VAL A C 1
ATOM 1297 O O . VAL A 1 173 ? 9.300 5.142 -4.059 1.00 94.69 173 VAL A O 1
ATOM 1300 N N . TYR A 1 174 ? 8.121 5.238 -2.154 1.00 95.56 174 TYR A N 1
ATOM 1301 C CA . TYR A 1 174 ? 9.241 5.299 -1.216 1.00 95.56 174 TYR A CA 1
ATOM 1302 C C . TYR A 1 174 ? 9.348 4.015 -0.401 1.00 95.56 174 TYR A C 1
ATOM 1304 O O . TYR A 1 174 ? 8.343 3.468 0.046 1.00 95.56 174 TYR A O 1
ATOM 1312 N N . SER A 1 175 ? 10.570 3.555 -0.137 1.00 95.44 175 SER A N 1
ATOM 1313 C CA . SER A 1 175 ? 10.811 2.435 0.776 1.00 95.44 175 SER A CA 1
ATOM 1314 C C . SER A 1 175 ? 10.761 2.921 2.220 1.00 95.44 175 SER A C 1
ATOM 1316 O O . SER A 1 175 ? 11.550 3.773 2.614 1.00 95.44 175 SER A O 1
ATOM 1318 N N . LEU A 1 176 ? 9.893 2.335 3.041 1.00 95.81 176 LEU A N 1
ATOM 1319 C CA . LEU A 1 176 ? 9.727 2.745 4.437 1.00 95.81 176 LEU A CA 1
ATOM 1320 C C . LEU A 1 176 ? 10.470 1.850 5.417 1.00 95.81 176 LEU A C 1
ATOM 1322 O O . LEU A 1 176 ? 11.104 2.353 6.347 1.00 95.81 176 LEU A O 1
ATOM 1326 N N . ALA A 1 177 ? 10.352 0.534 5.242 1.00 94.88 177 ALA A N 1
ATOM 1327 C CA . ALA A 1 177 ? 10.875 -0.461 6.169 1.00 94.88 177 ALA A CA 1
ATOM 1328 C C . ALA A 1 177 ? 10.995 -1.835 5.500 1.00 94.88 177 ALA A C 1
ATOM 1330 O O . ALA A 1 177 ? 10.205 -2.183 4.625 1.00 94.88 177 ALA A O 1
ATOM 1331 N N . ALA A 1 178 ? 11.946 -2.651 5.949 1.00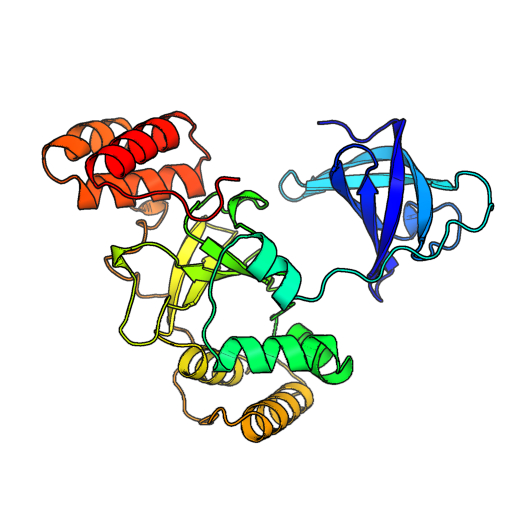 94.00 178 ALA A N 1
ATOM 1332 C CA . ALA A 1 178 ? 12.126 -4.008 5.434 1.00 94.00 178 ALA A CA 1
ATOM 1333 C C . ALA A 1 178 ? 11.172 -5.031 6.079 1.00 94.00 178 ALA A C 1
ATOM 1335 O O . ALA A 1 178 ? 11.043 -6.145 5.581 1.00 94.00 178 ALA A O 1
ATOM 1336 N N . SER A 1 179 ? 10.530 -4.679 7.199 1.00 94.56 179 SER A N 1
ATOM 1337 C CA . SER A 1 179 ? 9.650 -5.572 7.963 1.00 94.56 179 SER A CA 1
ATOM 1338 C C . SER A 1 179 ? 8.516 -4.814 8.650 1.00 94.56 179 SER A C 1
ATOM 1340 O O . SER A 1 179 ? 8.639 -3.619 8.920 1.00 94.56 179 SER A O 1
ATOM 1342 N N . THR A 1 180 ? 7.447 -5.525 9.012 1.00 96.06 180 THR A N 1
ATOM 1343 C CA . THR A 1 180 ? 6.296 -4.967 9.744 1.00 96.06 180 THR A CA 1
ATOM 1344 C C . THR A 1 180 ? 6.665 -4.383 11.103 1.00 96.06 180 THR A C 1
ATOM 1346 O O . THR A 1 180 ? 6.167 -3.324 11.484 1.00 96.06 180 THR A O 1
ATOM 1349 N N . ARG A 1 181 ? 7.599 -5.009 11.823 1.00 94.56 181 ARG A N 1
ATOM 1350 C CA . ARG A 1 181 ? 8.083 -4.470 13.099 1.00 94.56 181 ARG A CA 1
ATOM 1351 C C . ARG A 1 181 ? 8.782 -3.129 12.924 1.00 94.56 181 ARG A C 1
ATOM 1353 O O . ARG A 1 181 ? 8.466 -2.177 13.629 1.00 94.56 181 ARG A O 1
ATOM 1360 N N . GLU A 1 182 ? 9.707 -3.058 11.969 1.00 94.50 182 GLU A N 1
ATOM 1361 C CA . GLU A 1 182 ? 10.408 -1.813 11.656 1.00 94.50 182 GLU A CA 1
ATOM 1362 C C . GLU A 1 182 ? 9.432 -0.738 11.157 1.00 94.50 182 GLU A C 1
ATOM 1364 O O . GLU A 1 182 ? 9.558 0.422 11.543 1.00 94.50 182 GLU A O 1
ATOM 1369 N N . PHE A 1 183 ? 8.432 -1.113 10.354 1.00 96.44 183 PHE A N 1
ATOM 1370 C CA . PHE A 1 183 ? 7.404 -0.190 9.881 1.00 96.44 183 PHE A CA 1
ATOM 1371 C C . PHE A 1 183 ? 6.666 0.483 11.042 1.00 96.44 183 PHE A C 1
ATOM 1373 O O . PHE A 1 183 ? 6.657 1.711 11.117 1.00 96.44 183 PHE A O 1
ATOM 1380 N N . PHE A 1 184 ? 6.104 -0.289 11.979 1.00 96.56 184 PHE A N 1
ATOM 1381 C CA . PHE A 1 184 ? 5.360 0.289 13.101 1.00 96.56 184 PHE A CA 1
ATOM 1382 C C . PHE A 1 184 ? 6.253 1.077 14.069 1.00 96.56 184 PHE A C 1
ATOM 1384 O O . PHE A 1 184 ? 5.819 2.096 14.607 1.00 96.56 184 PHE A O 1
ATOM 1391 N N . GLU A 1 185 ? 7.512 0.669 14.258 1.00 94.50 185 GLU A N 1
ATOM 1392 C CA . GLU A 1 185 ? 8.497 1.464 15.000 1.00 94.50 185 GLU A CA 1
ATOM 1393 C C . GLU A 1 185 ? 8.677 2.860 14.381 1.00 94.50 185 GLU A C 1
ATOM 1395 O O . GLU A 1 185 ? 8.574 3.869 15.083 1.00 94.50 185 GLU A O 1
ATOM 1400 N N . ARG A 1 186 ? 8.893 2.927 13.062 1.00 95.44 186 ARG A N 1
ATOM 1401 C CA . ARG A 1 186 ? 9.075 4.191 12.333 1.00 95.44 186 ARG A CA 1
ATOM 1402 C C . ARG A 1 186 ? 7.786 5.010 12.241 1.00 95.44 186 ARG A C 1
ATOM 1404 O O . ARG A 1 186 ? 7.858 6.235 12.345 1.00 95.44 186 ARG A O 1
ATOM 1411 N N . LEU A 1 187 ? 6.625 4.362 12.102 1.00 95.88 187 LEU A N 1
ATOM 1412 C CA . LEU A 1 187 ? 5.311 5.015 12.077 1.00 95.88 187 LEU A CA 1
ATOM 1413 C C . LEU A 1 187 ? 5.082 5.809 13.364 1.00 95.88 187 LEU A C 1
ATOM 1415 O O . LEU A 1 187 ? 4.847 7.014 13.311 1.00 95.88 187 LEU A O 1
ATOM 1419 N N . LEU A 1 188 ? 5.244 5.163 14.524 1.00 95.00 188 LEU A N 1
ATOM 1420 C CA . LEU A 1 188 ? 5.058 5.827 15.815 1.00 95.00 188 LEU A CA 1
ATOM 1421 C C . LEU A 1 188 ? 6.107 6.919 16.066 1.00 95.00 188 LEU A C 1
ATOM 1423 O O . LEU A 1 188 ? 5.778 7.958 16.632 1.00 95.00 188 LEU A O 1
ATOM 1427 N N . SER A 1 189 ? 7.355 6.725 15.624 1.00 92.94 189 SER A N 1
ATOM 1428 C CA . SER A 1 189 ? 8.390 7.772 15.683 1.00 92.94 189 SER A CA 1
ATOM 1429 C C . SER A 1 189 ? 8.107 8.979 14.779 1.00 92.94 189 SER A C 1
ATOM 1431 O O . SER A 1 189 ? 8.644 10.063 15.025 1.00 92.94 189 SER A O 1
ATOM 1433 N N . SER A 1 190 ? 7.303 8.796 13.730 1.00 92.75 190 SER A N 1
ATOM 1434 C CA . SER A 1 190 ? 6.947 9.836 12.755 1.00 92.75 190 SER A CA 1
ATOM 1435 C C . SER A 1 190 ? 5.631 10.551 13.096 1.00 92.75 190 SER A C 1
ATOM 1437 O O . SER A 1 190 ? 5.275 11.505 12.417 1.00 92.75 190 SER A O 1
ATOM 1439 N N . ALA A 1 191 ? 4.930 10.140 14.159 1.00 92.69 191 ALA A N 1
ATOM 1440 C CA . ALA A 1 191 ? 3.659 10.721 14.606 1.00 92.69 191 ALA A CA 1
ATOM 1441 C C . ALA A 1 191 ? 3.816 11.971 15.506 1.00 92.69 191 ALA A C 1
ATOM 1443 O O . ALA A 1 191 ? 2.939 12.298 16.310 1.00 92.69 191 ALA A O 1
ATOM 1444 N N . ASP A 1 192 ? 4.937 12.690 15.400 1.00 89.06 192 ASP A N 1
ATOM 1445 C CA . ASP A 1 192 ? 5.216 13.879 16.220 1.00 89.06 192 ASP A CA 1
ATOM 1446 C C . ASP A 1 192 ? 4.415 15.118 15.798 1.00 89.06 192 ASP A C 1
ATOM 1448 O O . ASP A 1 192 ? 4.378 16.107 16.526 1.00 89.06 192 ASP A O 1
ATOM 1452 N N . PHE A 1 193 ? 3.766 15.057 14.635 1.00 87.94 193 PHE A N 1
ATOM 1453 C CA . PHE A 1 193 ? 2.856 16.089 14.144 1.00 87.94 193 PHE A CA 1
ATOM 1454 C C . PHE A 1 193 ? 1.543 16.170 14.940 1.00 87.94 193 PHE A C 1
ATOM 1456 O O . PHE A 1 193 ? 0.791 17.128 14.767 1.00 87.94 193 PHE A O 1
ATOM 1463 N N . LEU A 1 194 ? 1.240 15.176 15.783 1.00 89.62 194 LEU A N 1
ATOM 1464 C CA . LEU A 1 194 ? 0.036 15.169 16.607 1.00 89.62 194 LEU A CA 1
ATOM 1465 C C . LEU A 1 194 ? 0.199 16.038 17.855 1.00 89.62 194 LEU A C 1
ATOM 1467 O O . LEU A 1 194 ? 1.102 15.823 18.666 1.00 89.62 194 LEU A O 1
ATOM 1471 N N . ASP A 1 195 ? -0.742 16.960 18.058 1.00 91.25 195 ASP A N 1
ATOM 1472 C CA . ASP A 1 195 ? -0.820 17.764 19.283 1.00 91.25 195 ASP A CA 1
ATOM 1473 C C . ASP A 1 195 ? -1.137 16.899 20.519 1.00 91.25 195 ASP A C 1
ATOM 1475 O O . ASP A 1 195 ? -0.607 17.139 21.606 1.00 91.25 195 ASP A O 1
ATOM 1479 N N . ASP A 1 196 ? -1.996 15.885 20.357 1.00 93.25 196 ASP A N 1
ATOM 1480 C CA . ASP A 1 196 ? -2.317 14.896 21.389 1.00 93.25 196 ASP A CA 1
ATOM 1481 C C . ASP A 1 196 ? -1.557 13.591 21.130 1.00 93.25 196 ASP A C 1
ATOM 1483 O O . ASP A 1 196 ? -1.789 12.901 20.139 1.00 93.25 196 ASP A O 1
ATOM 1487 N N . GLN A 1 197 ? -0.658 13.242 22.050 1.00 95.25 197 GLN A N 1
ATOM 1488 C CA . GLN A 1 197 ? 0.167 12.034 21.975 1.00 95.25 197 GLN A CA 1
ATOM 1489 C C . GLN A 1 197 ? -0.503 10.806 22.613 1.00 95.25 197 GLN A C 1
ATOM 1491 O O . GLN A 1 197 ? 0.021 9.697 22.506 1.00 95.25 197 GLN A O 1
ATOM 1496 N N . ALA A 1 198 ? -1.678 10.954 23.237 1.00 96.06 198 ALA A N 1
ATOM 1497 C CA . ALA A 1 198 ? -2.373 9.840 23.877 1.00 96.06 198 ALA A CA 1
ATOM 1498 C C . ALA A 1 198 ? -2.698 8.666 22.921 1.00 96.06 198 ALA A C 1
ATOM 1500 O O . ALA A 1 198 ? -2.548 7.520 23.353 1.00 96.06 198 ALA A O 1
ATOM 1501 N N . PRO A 1 199 ? -3.102 8.878 21.647 1.00 95.12 199 PRO A N 1
ATOM 1502 C CA . PRO A 1 199 ? -3.263 7.781 20.687 1.00 95.12 199 PRO A CA 1
ATOM 1503 C C . PRO A 1 199 ? -1.951 7.033 20.415 1.00 95.12 199 PRO A C 1
ATOM 1505 O O . PRO A 1 199 ? -1.934 5.806 20.401 1.00 95.12 199 PRO A O 1
ATOM 1508 N N . VAL A 1 200 ? -0.831 7.752 20.282 1.00 95.38 200 VAL A N 1
ATOM 1509 C CA . VAL A 1 200 ? 0.499 7.162 20.039 1.00 95.38 200 VAL A CA 1
ATOM 1510 C C . VAL A 1 200 ? 0.929 6.280 21.214 1.00 95.38 200 VAL A C 1
ATOM 1512 O O . VAL A 1 200 ? 1.442 5.177 21.016 1.00 95.38 200 VAL A O 1
ATOM 1515 N N . GLU A 1 201 ? 0.701 6.731 22.449 1.00 95.44 201 GLU A N 1
ATOM 1516 C CA . GLU A 1 201 ? 1.003 5.957 23.659 1.00 95.44 201 GLU A CA 1
ATOM 1517 C C . GLU A 1 201 ? 0.148 4.686 23.766 1.00 95.44 201 GLU A C 1
ATOM 1519 O O . GLU A 1 201 ? 0.675 3.616 24.086 1.00 95.44 201 GLU A O 1
ATOM 1524 N N . ARG A 1 202 ? -1.154 4.776 23.455 1.00 96.38 202 ARG A N 1
ATOM 1525 C CA . ARG A 1 202 ? -2.050 3.609 23.434 1.00 96.38 202 ARG A CA 1
ATOM 1526 C C . ARG A 1 202 ? -1.664 2.610 22.348 1.00 96.38 202 ARG A C 1
ATOM 1528 O O . ARG A 1 202 ? -1.560 1.424 22.656 1.00 96.38 202 ARG A O 1
ATOM 1535 N N . LEU A 1 203 ? -1.363 3.076 21.133 1.00 96.62 203 LEU A N 1
ATOM 1536 C CA . LEU A 1 203 ? -0.853 2.225 20.052 1.00 96.62 203 LEU A CA 1
ATOM 1537 C C . LEU A 1 203 ? 0.418 1.498 20.469 1.00 96.62 203 LEU A C 1
ATOM 1539 O O . LEU A 1 203 ? 0.526 0.289 20.287 1.00 96.62 203 LEU A O 1
ATOM 1543 N N . ARG A 1 204 ? 1.368 2.213 21.077 1.00 95.94 204 ARG A N 1
ATOM 1544 C CA . ARG A 1 204 ? 2.609 1.612 21.574 1.00 95.94 204 ARG A CA 1
ATOM 1545 C C . ARG A 1 204 ? 2.322 0.493 22.576 1.00 95.94 204 ARG A C 1
ATOM 1547 O O . ARG A 1 204 ? 2.935 -0.566 22.487 1.00 95.94 204 ARG A O 1
ATOM 1554 N N . GLY A 1 205 ? 1.396 0.716 23.510 1.00 96.06 205 GLY A N 1
ATOM 1555 C CA . GLY A 1 205 ? 0.955 -0.300 24.468 1.00 96.06 205 GLY A CA 1
ATOM 1556 C C . GLY A 1 205 ? 0.351 -1.529 23.786 1.00 96.06 205 GLY A C 1
ATOM 1557 O O . GLY A 1 205 ? 0.796 -2.646 24.039 1.00 96.06 205 GLY A O 1
ATOM 1558 N N . ALA A 1 206 ? -0.595 -1.321 22.869 1.00 96.94 206 ALA A N 1
ATOM 1559 C CA . ALA A 1 206 ? -1.255 -2.402 22.141 1.00 96.94 206 ALA A CA 1
ATOM 1560 C C . ALA A 1 206 ? -0.272 -3.219 21.284 1.00 96.94 206 ALA A C 1
ATOM 1562 O O . ALA A 1 206 ? -0.290 -4.448 21.313 1.00 96.94 206 ALA A O 1
ATOM 1563 N N . LEU A 1 207 ? 0.642 -2.561 20.566 1.00 96.69 207 LEU A N 1
ATOM 1564 C CA . LEU A 1 207 ? 1.664 -3.239 19.766 1.00 96.69 207 LEU A CA 1
ATOM 1565 C C . LEU A 1 207 ? 2.628 -4.066 20.633 1.00 96.69 207 LEU A C 1
ATOM 1567 O O . LEU A 1 207 ? 2.972 -5.190 20.261 1.00 96.69 207 LEU A O 1
ATOM 1571 N N . LEU A 1 208 ? 3.005 -3.562 21.815 1.00 96.06 208 LEU A N 1
ATOM 1572 C CA . LEU A 1 208 ? 3.810 -4.313 22.784 1.00 96.06 208 LEU A CA 1
ATOM 1573 C C . LEU A 1 208 ? 3.082 -5.564 23.295 1.00 96.06 208 LEU A C 1
ATOM 1575 O O . LEU A 1 208 ? 3.708 -6.617 23.421 1.00 96.06 208 LEU A O 1
ATOM 1579 N N . GLU A 1 209 ? 1.776 -5.480 23.556 1.00 96.62 209 GLU A N 1
ATOM 1580 C CA . GLU A 1 209 ? 0.951 -6.632 23.954 1.00 96.62 209 GLU A CA 1
ATOM 1581 C C . GLU A 1 209 ? 0.860 -7.696 22.849 1.00 96.62 209 GLU A C 1
ATOM 1583 O O . GLU A 1 209 ? 0.849 -8.893 23.144 1.00 96.62 209 GLU A O 1
ATOM 1588 N N . LEU A 1 210 ? 0.881 -7.277 21.580 1.00 96.50 210 LEU A N 1
ATOM 1589 C CA . LEU A 1 210 ? 0.944 -8.165 20.412 1.00 96.50 210 LEU A CA 1
ATOM 1590 C C . LEU A 1 210 ? 2.351 -8.746 20.156 1.00 96.50 210 LEU A C 1
ATOM 1592 O O . LEU A 1 210 ? 2.521 -9.605 19.285 1.00 96.50 210 LEU A O 1
ATOM 1596 N N . GLY A 1 211 ? 3.355 -8.321 20.930 1.00 95.19 211 GLY A N 1
ATOM 1597 C CA . GLY A 1 211 ? 4.735 -8.799 20.852 1.00 95.19 211 GLY A CA 1
ATOM 1598 C C . GLY A 1 211 ? 5.637 -8.014 19.896 1.00 95.19 211 GLY A C 1
ATOM 1599 O O . GLY A 1 211 ? 6.769 -8.442 19.656 1.00 95.19 211 GLY A O 1
ATOM 1600 N N . LEU A 1 212 ? 5.181 -6.874 19.368 1.00 93.25 212 LEU A N 1
ATOM 1601 C CA . LEU A 1 212 ? 6.006 -5.973 18.569 1.00 93.25 212 LEU A CA 1
ATOM 1602 C C . LEU A 1 212 ? 6.768 -5.035 19.509 1.00 93.25 212 LEU A C 1
ATOM 1604 O O . LEU A 1 212 ? 6.183 -4.334 20.331 1.00 93.25 212 LEU A O 1
ATOM 1608 N N . THR A 1 213 ? 8.096 -5.006 19.404 1.00 84.75 213 THR A N 1
ATOM 1609 C CA . THR A 1 213 ? 8.882 -3.992 20.114 1.00 84.75 213 THR A CA 1
ATOM 1610 C C . THR A 1 213 ? 8.677 -2.640 19.447 1.00 84.75 213 THR A C 1
ATOM 1612 O O . THR A 1 213 ? 8.697 -2.554 18.226 1.00 84.75 213 THR A O 1
ATOM 1615 N N . CYS A 1 214 ? 8.497 -1.586 20.246 1.00 77.19 214 CYS A N 1
ATOM 1616 C CA . CYS A 1 214 ? 8.358 -0.221 19.744 1.00 77.19 214 CYS A CA 1
ATOM 1617 C C . CYS A 1 214 ? 9.403 0.691 20.395 1.00 77.19 214 CYS A C 1
ATOM 1619 O O . CYS A 1 214 ? 9.175 1.248 21.473 1.00 77.19 214 CYS A O 1
ATOM 1621 N N . ASN A 1 215 ? 10.566 0.837 19.758 1.00 78.94 215 ASN A N 1
ATOM 1622 C CA . ASN A 1 215 ? 11.625 1.724 20.237 1.00 78.94 215 ASN A CA 1
ATOM 1623 C C . ASN A 1 215 ? 11.257 3.204 20.012 1.00 78.94 215 ASN A C 1
ATOM 1625 O O . ASN A 1 215 ? 11.117 3.646 18.880 1.00 78.94 215 ASN A O 1
ATOM 1629 N N . GLU A 1 216 ? 11.163 4.000 21.083 1.00 73.81 216 GLU A N 1
ATOM 1630 C CA . GLU A 1 216 ? 10.906 5.458 21.037 1.00 73.81 216 GLU A CA 1
ATOM 1631 C C . GLU A 1 216 ? 11.949 6.261 20.247 1.00 73.81 216 GLU A C 1
ATOM 1633 O O . GLU A 1 216 ? 11.712 7.414 19.902 1.00 73.81 216 GLU A O 1
ATOM 1638 N N . ARG A 1 217 ? 13.120 5.674 19.985 1.00 80.31 217 ARG A N 1
ATOM 1639 C CA . ARG A 1 217 ? 14.215 6.303 19.237 1.00 80.31 217 ARG A CA 1
ATOM 1640 C C . ARG A 1 217 ? 14.423 5.690 17.858 1.00 80.31 217 ARG A C 1
ATOM 1642 O O . ARG A 1 217 ? 15.500 5.863 17.288 1.00 80.31 217 ARG A O 1
ATOM 1649 N N . ALA A 1 218 ? 13.448 4.940 17.345 1.00 85.69 218 ALA A N 1
ATOM 1650 C CA . ALA A 1 218 ? 13.505 4.488 15.964 1.00 85.69 218 ALA A CA 1
ATOM 1651 C C . ALA A 1 218 ? 13.609 5.708 15.028 1.00 85.69 218 ALA A C 1
ATOM 1653 O O . ALA A 1 218 ? 13.024 6.755 15.336 1.00 85.69 218 ALA A O 1
ATOM 1654 N N . PRO A 1 219 ? 14.370 5.609 13.924 1.00 88.25 219 PRO A N 1
ATOM 1655 C CA . PRO A 1 219 ? 14.421 6.676 12.934 1.00 88.25 219 PRO A CA 1
ATOM 1656 C C . PRO A 1 219 ? 13.015 6.958 12.392 1.00 88.25 219 PRO A C 1
ATOM 1658 O O . PRO A 1 219 ? 12.139 6.095 12.420 1.00 88.25 219 PRO A O 1
ATOM 1661 N N . ARG A 1 220 ? 12.795 8.178 11.904 1.00 90.94 220 ARG A N 1
ATOM 1662 C CA . ARG A 1 220 ? 11.572 8.499 11.160 1.00 90.94 220 ARG A CA 1
ATOM 1663 C C . ARG A 1 220 ? 11.616 7.862 9.778 1.00 90.94 220 ARG A C 1
ATOM 1665 O O . ARG A 1 220 ? 12.668 7.379 9.351 1.00 90.94 220 ARG A O 1
ATOM 1672 N N . PHE A 1 221 ? 10.484 7.881 9.084 1.00 92.38 221 PHE A N 1
ATOM 1673 C CA . PHE A 1 221 ? 10.491 7.597 7.657 1.00 92.38 221 PHE A CA 1
ATOM 1674 C C . PHE A 1 221 ? 11.438 8.562 6.935 1.00 92.38 221 PHE A C 1
ATOM 1676 O O . PHE A 1 221 ? 11.419 9.767 7.183 1.00 92.38 221 PHE A O 1
ATOM 1683 N N . ASP A 1 222 ? 12.287 7.998 6.083 1.00 86.50 222 ASP A N 1
ATOM 1684 C CA . ASP A 1 222 ? 13.182 8.731 5.197 1.00 86.50 222 ASP A CA 1
ATOM 1685 C C . ASP A 1 222 ? 12.635 8.566 3.780 1.00 86.50 222 ASP A C 1
ATOM 1687 O O . ASP A 1 222 ? 12.762 7.500 3.179 1.00 86.50 222 ASP A O 1
ATOM 1691 N N . THR A 1 223 ? 11.960 9.602 3.292 1.00 84.44 223 THR A N 1
ATOM 1692 C CA . THR A 1 223 ? 11.434 9.671 1.924 1.00 84.44 223 THR A CA 1
ATOM 1693 C C . THR A 1 223 ? 12.389 10.408 0.984 1.00 84.44 223 THR A C 1
ATOM 1695 O O . THR A 1 223 ? 12.039 10.657 -0.161 1.00 84.44 223 THR A O 1
ATOM 1698 N N . ASP A 1 224 ? 13.604 10.751 1.423 1.00 82.38 224 ASP A N 1
ATOM 1699 C CA . ASP A 1 224 ? 14.588 11.420 0.564 1.00 82.38 224 ASP A CA 1
ATOM 1700 C C . ASP A 1 224 ? 15.417 10.405 -0.245 1.00 82.38 224 ASP A C 1
ATOM 1702 O O . ASP A 1 224 ? 16.078 10.766 -1.221 1.00 82.38 224 ASP A O 1
ATOM 1706 N N . GLN A 1 225 ? 15.397 9.125 0.145 1.00 78.44 225 GLN A N 1
ATOM 1707 C CA . GLN A 1 225 ? 16.151 8.056 -0.511 1.00 78.44 225 GLN A CA 1
ATOM 1708 C C . GLN A 1 225 ? 15.230 7.039 -1.184 1.00 78.44 225 GLN A C 1
ATOM 1710 O O . GLN A 1 225 ? 14.527 6.266 -0.531 1.00 78.44 225 GLN A O 1
ATOM 1715 N N . LEU A 1 226 ? 15.300 6.983 -2.514 1.00 83.56 226 LEU A N 1
ATOM 1716 C CA . LEU A 1 226 ? 14.634 5.945 -3.295 1.00 83.56 226 LEU A CA 1
ATOM 1717 C C . LEU A 1 226 ? 15.452 4.657 -3.269 1.00 83.56 226 LEU A C 1
ATOM 1719 O O . LEU A 1 226 ? 16.660 4.651 -3.521 1.00 83.56 226 LEU A O 1
ATOM 1723 N N . ALA A 1 227 ? 14.782 3.545 -2.975 1.00 89.81 227 ALA A N 1
ATOM 1724 C CA . ALA A 1 227 ? 15.412 2.242 -3.069 1.00 89.81 227 ALA A CA 1
ATOM 1725 C C . ALA A 1 227 ? 15.673 1.894 -4.546 1.00 89.81 227 ALA A C 1
ATOM 1727 O O . ALA A 1 227 ? 14.809 2.125 -5.387 1.00 89.81 227 ALA A O 1
ATOM 1728 N N . PRO A 1 228 ? 16.821 1.281 -4.883 1.00 88.81 228 PRO A N 1
ATOM 1729 C CA . PRO A 1 228 ? 17.208 1.033 -6.275 1.00 88.81 228 PRO A CA 1
ATOM 1730 C C . PRO A 1 228 ? 16.337 -0.009 -6.990 1.00 88.81 228 PRO A C 1
ATOM 1732 O O . PRO A 1 228 ? 16.523 -0.230 -8.179 1.00 88.81 228 PRO A O 1
ATOM 1735 N N . TRP A 1 229 ? 15.448 -0.695 -6.270 1.00 90.44 229 TRP A N 1
ATOM 1736 C CA . TRP A 1 229 ? 14.481 -1.661 -6.800 1.00 90.44 229 TRP A CA 1
ATOM 1737 C C . TRP A 1 229 ? 13.071 -1.069 -6.969 1.00 90.44 229 TRP A C 1
ATOM 1739 O O . TRP A 1 229 ? 12.168 -1.778 -7.411 1.00 90.44 229 TRP A O 1
ATOM 1749 N N . LEU A 1 230 ? 12.870 0.203 -6.611 1.00 93.88 230 LEU A N 1
ATOM 1750 C CA . LEU A 1 230 ? 11.622 0.930 -6.840 1.00 93.88 230 LEU A CA 1
ATOM 1751 C C . LEU A 1 230 ? 11.633 1.635 -8.203 1.00 93.88 230 LEU A C 1
ATOM 1753 O O . LEU A 1 230 ? 12.709 1.886 -8.755 1.00 93.88 230 LEU A O 1
ATOM 1757 N N . PRO A 1 231 ? 10.450 1.975 -8.745 1.00 94.44 231 PRO A N 1
ATOM 1758 C CA . PRO A 1 231 ? 10.356 2.858 -9.899 1.00 94.44 231 PRO A CA 1
ATOM 1759 C C . PRO A 1 231 ? 11.041 4.211 -9.631 1.00 94.44 231 PRO A C 1
ATOM 1761 O O . PRO A 1 231 ? 10.991 4.696 -8.496 1.00 94.44 231 PRO A O 1
ATOM 1764 N N . PRO A 1 232 ? 11.658 4.844 -10.646 1.00 93.31 232 PRO A N 1
ATOM 1765 C CA . PRO A 1 232 ? 12.184 6.199 -10.515 1.00 93.31 232 PRO A CA 1
ATOM 1766 C C . PRO A 1 232 ? 11.079 7.200 -10.161 1.00 93.31 232 PRO A C 1
ATOM 1768 O O . PRO A 1 232 ? 9.914 6.999 -10.510 1.00 93.31 232 PRO A O 1
ATOM 1771 N N . ALA A 1 233 ? 11.454 8.308 -9.516 1.00 90.81 233 ALA A N 1
ATOM 1772 C CA . ALA A 1 233 ? 10.540 9.429 -9.340 1.00 90.81 233 ALA A CA 1
ATOM 1773 C C . ALA A 1 233 ? 10.141 10.022 -10.694 1.00 90.81 233 ALA A C 1
ATOM 1775 O O . ALA A 1 233 ? 10.896 9.983 -11.667 1.00 90.81 233 ALA A O 1
ATOM 1776 N N . ASN A 1 234 ? 8.971 10.651 -10.720 1.00 87.31 234 ASN A N 1
ATOM 1777 C CA . ASN A 1 234 ? 8.359 11.181 -11.934 1.00 87.31 234 ASN A CA 1
ATOM 1778 C C . ASN A 1 234 ? 9.269 12.177 -12.686 1.00 87.31 234 ASN A C 1
ATOM 1780 O O . ASN A 1 234 ? 9.340 12.186 -13.912 1.00 87.31 234 ASN A O 1
ATOM 1784 N N . ALA A 1 235 ? 10.031 12.986 -11.941 1.00 87.75 235 ALA A N 1
ATOM 1785 C CA . ALA A 1 235 ? 10.976 13.956 -12.498 1.00 87.75 235 ALA A CA 1
ATOM 1786 C C . ALA A 1 235 ? 12.204 13.323 -13.186 1.00 87.75 235 ALA A C 1
ATOM 1788 O O . ALA A 1 235 ? 12.868 14.002 -13.971 1.00 87.75 235 ALA A O 1
ATOM 1789 N N . ASP A 1 236 ? 12.493 12.052 -12.897 1.00 91.94 236 ASP A N 1
ATOM 1790 C CA . ASP A 1 236 ? 13.663 11.315 -13.384 1.00 91.94 236 ASP A CA 1
ATOM 1791 C C . ASP A 1 236 ? 13.302 10.260 -14.449 1.00 91.94 236 ASP A C 1
ATOM 1793 O O . ASP A 1 236 ? 14.182 9.528 -14.915 1.00 91.94 236 ASP A O 1
ATOM 1797 N N . LEU A 1 237 ? 12.027 10.161 -14.849 1.00 93.19 237 LEU A N 1
ATOM 1798 C CA . LEU A 1 237 ? 11.589 9.213 -15.874 1.00 93.19 237 LEU A CA 1
ATOM 1799 C C . LEU A 1 237 ? 12.136 9.591 -17.256 1.00 93.19 237 LEU A C 1
ATOM 1801 O O . LEU A 1 237 ? 12.018 10.727 -17.721 1.00 93.19 237 LEU A O 1
ATOM 1805 N N . LEU A 1 238 ? 12.712 8.600 -17.940 1.00 95.38 238 LEU A N 1
ATOM 1806 C CA . LEU A 1 238 ? 12.997 8.687 -19.373 1.00 95.38 238 LEU A CA 1
ATOM 1807 C C . LEU A 1 238 ? 11.696 8.585 -20.177 1.00 95.38 238 LEU A C 1
ATOM 1809 O O . LEU A 1 238 ? 10.644 8.248 -19.635 1.00 95.38 238 LEU A O 1
ATOM 1813 N N . SER A 1 239 ? 11.755 8.842 -21.485 1.00 95.12 239 SER A N 1
ATOM 1814 C CA . SER A 1 239 ? 10.582 8.629 -22.336 1.00 95.12 239 SER A CA 1
ATOM 1815 C C . SER A 1 239 ? 10.199 7.145 -22.403 1.00 95.12 239 SER A C 1
ATOM 1817 O O . SER A 1 239 ? 11.051 6.270 -22.223 1.00 95.12 239 SER A O 1
ATOM 1819 N N . LEU A 1 240 ? 8.928 6.850 -22.696 1.00 94.50 240 LEU A N 1
ATOM 1820 C CA . LEU A 1 240 ? 8.471 5.471 -22.888 1.00 94.50 240 LEU A CA 1
ATOM 1821 C C . LEU A 1 240 ? 9.319 4.743 -23.949 1.00 94.50 240 LEU A C 1
ATOM 1823 O O . LEU A 1 240 ? 9.787 3.633 -23.703 1.00 94.50 240 LEU A O 1
ATOM 1827 N N . ASP A 1 241 ? 9.599 5.402 -25.081 1.00 95.69 241 ASP A N 1
ATOM 1828 C CA . ASP A 1 241 ? 10.425 4.876 -26.181 1.00 95.69 241 ASP A CA 1
ATOM 1829 C C . ASP A 1 241 ? 11.850 4.491 -25.732 1.00 95.69 241 ASP A C 1
ATOM 1831 O O . ASP A 1 241 ? 12.409 3.483 -26.188 1.00 95.69 241 ASP A O 1
ATOM 1835 N N . ASP A 1 242 ? 12.444 5.266 -24.818 1.00 96.81 242 ASP A N 1
ATOM 1836 C CA . ASP A 1 242 ? 13.763 4.958 -24.259 1.00 96.81 242 ASP A CA 1
ATOM 1837 C C . ASP A 1 242 ? 13.709 3.674 -23.420 1.00 96.81 242 ASP A C 1
ATOM 1839 O O . ASP A 1 242 ? 14.574 2.807 -23.562 1.00 96.81 242 ASP A O 1
ATOM 1843 N N . TYR A 1 243 ? 12.672 3.497 -22.593 1.00 95.75 243 TYR A N 1
ATOM 1844 C CA . TYR A 1 243 ? 12.500 2.270 -21.812 1.00 95.75 243 TYR A CA 1
ATOM 1845 C C . TYR A 1 243 ? 12.145 1.056 -22.677 1.00 95.75 243 TYR A C 1
ATOM 1847 O O . TYR A 1 243 ? 12.639 -0.041 -22.412 1.00 95.75 243 TYR A O 1
ATOM 1855 N N . VAL A 1 244 ? 11.374 1.237 -23.754 1.00 93.75 244 VAL A N 1
ATOM 1856 C CA . VAL A 1 244 ? 11.126 0.180 -24.752 1.00 93.75 244 VAL A CA 1
ATOM 1857 C C . VAL A 1 244 ? 12.445 -0.288 -25.369 1.00 93.75 244 VAL A C 1
ATOM 1859 O O . VAL A 1 244 ? 12.672 -1.488 -25.531 1.00 93.75 244 VAL A O 1
ATOM 1862 N N . THR A 1 245 ? 13.340 0.651 -25.678 1.00 94.94 245 THR A N 1
ATOM 1863 C CA . THR A 1 245 ? 14.674 0.340 -26.205 1.00 94.94 245 THR A CA 1
ATOM 1864 C C . THR A 1 245 ? 15.521 -0.390 -25.158 1.00 94.94 245 THR A C 1
ATOM 1866 O O . THR A 1 245 ? 16.115 -1.429 -25.459 1.00 94.94 245 THR A O 1
ATOM 1869 N N . LEU A 1 246 ? 15.513 0.089 -23.908 1.00 95.19 246 LEU A N 1
ATOM 1870 C CA . LEU A 1 246 ? 16.236 -0.531 -22.793 1.00 95.19 246 LEU A CA 1
ATOM 1871 C C . LEU A 1 246 ? 15.746 -1.943 -22.471 1.00 95.19 246 LEU A C 1
ATOM 1873 O O . LEU A 1 246 ? 16.541 -2.746 -21.999 1.00 95.19 246 LEU A O 1
ATOM 1877 N N . ALA A 1 247 ? 14.490 -2.293 -22.757 1.00 92.94 247 ALA A N 1
ATOM 1878 C CA . ALA A 1 247 ? 13.927 -3.602 -22.420 1.00 92.94 247 ALA A CA 1
ATOM 1879 C C . ALA A 1 247 ? 14.733 -4.791 -22.981 1.00 92.94 247 ALA A C 1
ATOM 1881 O O . ALA A 1 247 ? 14.670 -5.888 -22.426 1.00 92.94 247 ALA A O 1
ATOM 1882 N N . SER A 1 248 ? 15.500 -4.584 -24.057 1.00 90.06 248 SER A N 1
ATOM 1883 C CA . SER A 1 248 ? 16.399 -5.603 -24.618 1.00 90.06 248 SER A CA 1
ATOM 1884 C C . SER A 1 248 ? 17.818 -5.580 -24.030 1.00 90.06 248 SER A C 1
ATOM 1886 O O . SER A 1 248 ? 18.457 -6.631 -23.974 1.00 90.06 248 SER A O 1
ATOM 1888 N N . ASP A 1 249 ? 18.306 -4.412 -23.605 1.00 93.69 249 ASP A N 1
ATOM 1889 C CA . ASP A 1 249 ? 19.696 -4.191 -23.174 1.00 93.69 249 ASP A CA 1
ATOM 1890 C C . ASP A 1 249 ? 19.855 -4.265 -21.647 1.00 93.69 249 ASP A C 1
ATOM 1892 O O . ASP A 1 249 ? 20.751 -4.941 -21.139 1.00 93.69 249 ASP A O 1
ATOM 1896 N N . ASP A 1 250 ? 18.959 -3.597 -20.920 1.00 95.00 250 ASP A N 1
ATOM 1897 C CA . ASP A 1 250 ? 18.840 -3.612 -19.464 1.00 95.00 250 ASP A CA 1
ATOM 1898 C C . ASP A 1 250 ? 17.359 -3.777 -19.076 1.00 95.00 250 ASP A C 1
ATOM 1900 O O . ASP A 1 250 ? 16.647 -2.804 -18.796 1.00 95.00 250 ASP A O 1
ATOM 1904 N N . PRO A 1 251 ? 16.852 -5.022 -19.067 1.00 92.75 251 PRO A N 1
ATOM 1905 C CA . PRO A 1 251 ? 15.445 -5.271 -18.800 1.00 92.75 251 PRO A CA 1
ATOM 1906 C C . PRO A 1 251 ? 15.051 -4.880 -17.370 1.00 92.75 251 PRO A C 1
ATOM 1908 O O . PRO A 1 251 ? 13.870 -4.654 -17.124 1.00 92.75 251 PRO A O 1
ATOM 1911 N N . ALA A 1 252 ? 15.985 -4.845 -16.412 1.00 92.69 252 ALA A N 1
ATOM 1912 C CA . ALA A 1 252 ? 15.684 -4.463 -15.032 1.00 92.69 252 ALA A CA 1
ATOM 1913 C C . ALA A 1 252 ? 15.416 -2.958 -14.943 1.00 92.69 252 ALA A C 1
ATOM 1915 O O . ALA A 1 252 ? 14.380 -2.549 -14.422 1.00 92.69 252 ALA A O 1
ATOM 1916 N N . GLN A 1 253 ? 16.290 -2.143 -15.538 1.00 94.62 253 GLN A N 1
ATOM 1917 C CA . GLN A 1 253 ? 16.080 -0.699 -15.603 1.00 94.62 253 GLN A CA 1
ATOM 1918 C C . GLN A 1 253 ? 14.836 -0.335 -16.425 1.00 94.62 253 GLN A C 1
ATOM 1920 O O . GLN A 1 253 ? 14.070 0.545 -16.029 1.00 94.62 253 GLN A O 1
ATOM 1925 N N . ALA A 1 254 ? 14.614 -1.019 -17.552 1.00 96.00 254 ALA A N 1
ATOM 1926 C CA . ALA A 1 254 ? 13.421 -0.821 -18.369 1.00 96.00 254 ALA A CA 1
ATOM 1927 C C . ALA A 1 254 ? 12.140 -1.077 -17.575 1.00 96.00 254 ALA A C 1
ATOM 1929 O O . ALA A 1 254 ? 11.226 -0.263 -17.590 1.00 96.00 254 ALA A O 1
ATOM 1930 N N . GLU A 1 255 ? 12.091 -2.187 -16.842 1.00 95.88 255 GLU A N 1
ATOM 1931 C CA . GLU A 1 255 ? 10.938 -2.552 -16.030 1.00 95.88 255 GLU A CA 1
ATOM 1932 C C . GLU A 1 255 ? 10.629 -1.510 -14.944 1.00 95.88 255 GLU A C 1
ATOM 1934 O O . GLU A 1 255 ? 9.483 -1.088 -14.812 1.00 95.88 255 GLU A O 1
ATOM 1939 N N . GLN A 1 256 ? 11.642 -1.029 -14.221 1.00 94.69 256 GLN A N 1
ATOM 1940 C CA . GLN A 1 256 ? 11.466 0.025 -13.215 1.00 94.69 256 GLN A CA 1
ATOM 1941 C C . GLN A 1 256 ? 10.912 1.319 -13.823 1.00 94.69 256 GLN A C 1
ATOM 1943 O O . GLN A 1 256 ? 10.003 1.929 -13.262 1.00 94.69 256 GLN A O 1
ATOM 1948 N N . GLY A 1 257 ? 11.433 1.724 -14.983 1.00 95.31 257 GLY A N 1
ATOM 1949 C CA . GLY A 1 257 ? 10.950 2.893 -15.713 1.00 95.31 257 GLY A CA 1
ATOM 1950 C C . GLY A 1 257 ? 9.511 2.753 -16.201 1.00 95.31 257 GLY A C 1
ATOM 1951 O O . GLY A 1 257 ? 8.703 3.663 -16.028 1.00 95.31 257 GLY A O 1
ATOM 1952 N N . LEU A 1 258 ? 9.168 1.590 -16.758 1.00 95.81 258 LEU A N 1
ATOM 1953 C CA . LEU A 1 258 ? 7.814 1.282 -17.222 1.00 95.81 258 LEU A CA 1
ATOM 1954 C C . LEU A 1 258 ? 6.805 1.242 -16.063 1.00 95.81 258 LEU A C 1
ATOM 1956 O O . LEU A 1 258 ? 5.680 1.710 -16.220 1.00 95.81 258 LEU A O 1
ATOM 1960 N N . LEU A 1 259 ? 7.199 0.735 -14.888 1.00 94.94 259 LEU A N 1
ATOM 1961 C CA . LEU A 1 259 ? 6.378 0.828 -13.676 1.00 94.94 259 LEU A CA 1
ATOM 1962 C C . LEU A 1 259 ? 6.151 2.286 -13.251 1.00 94.94 259 LEU A C 1
ATOM 1964 O O . LEU A 1 259 ? 5.061 2.618 -12.789 1.00 94.94 259 LEU A O 1
ATOM 1968 N N . GLY A 1 260 ? 7.152 3.153 -13.433 1.00 93.44 260 GLY A N 1
ATOM 1969 C CA . GLY A 1 260 ? 7.031 4.591 -13.191 1.00 93.44 260 GLY A CA 1
ATOM 1970 C C . GLY A 1 260 ? 6.016 5.257 -14.122 1.00 93.44 260 GLY A C 1
ATOM 1971 O O . GLY A 1 260 ? 5.125 5.955 -13.644 1.00 93.44 260 GLY A O 1
ATOM 1972 N N . HIS A 1 261 ? 6.072 4.964 -15.426 1.00 93.44 261 HIS A N 1
ATOM 1973 C CA . HIS A 1 261 ? 5.081 5.431 -16.414 1.00 93.44 261 HIS A CA 1
ATOM 1974 C C . HIS A 1 261 ? 3.661 4.962 -16.100 1.00 93.44 261 HIS A C 1
ATOM 1976 O O . HIS A 1 261 ? 2.704 5.735 -16.189 1.00 93.44 261 HIS A O 1
ATOM 1982 N N . LEU A 1 262 ? 3.512 3.706 -15.676 1.00 90.88 262 LEU A N 1
ATOM 1983 C CA . LEU A 1 262 ? 2.214 3.175 -15.276 1.00 90.88 262 LEU A CA 1
ATOM 1984 C C . LEU A 1 262 ? 1.650 3.919 -14.056 1.00 90.88 262 LEU A C 1
ATOM 1986 O O . LEU A 1 262 ? 0.463 4.235 -14.044 1.00 90.88 262 LEU A O 1
ATOM 1990 N N . GLY A 1 263 ? 2.487 4.233 -13.063 1.00 85.69 263 GLY A N 1
ATOM 1991 C CA . GLY A 1 263 ? 2.053 4.960 -11.869 1.00 85.69 263 GLY A CA 1
ATOM 1992 C C . GLY A 1 263 ? 1.771 6.446 -12.100 1.00 85.69 263 GLY A C 1
ATOM 1993 O O . GLY A 1 263 ? 0.811 6.984 -11.555 1.00 85.69 263 GLY A O 1
ATOM 1994 N N . ALA A 1 264 ? 2.574 7.111 -12.928 1.00 83.50 264 ALA A N 1
ATOM 1995 C CA . ALA A 1 264 ? 2.466 8.545 -13.177 1.00 83.50 264 ALA A CA 1
ATOM 1996 C C . ALA A 1 264 ? 1.370 8.914 -14.186 1.00 83.50 264 ALA A C 1
ATOM 1998 O O . ALA A 1 264 ? 0.618 9.871 -13.988 1.00 83.50 264 ALA A O 1
ATOM 1999 N N . GLU A 1 265 ? 1.302 8.173 -15.291 1.00 80.56 265 GLU A N 1
ATOM 2000 C CA . GLU A 1 265 ? 0.520 8.552 -16.469 1.00 80.56 265 GLU A CA 1
ATOM 2001 C C . GLU A 1 265 ? -0.553 7.515 -16.834 1.00 80.56 265 GLU A C 1
ATOM 2003 O O . GLU A 1 265 ? -1.436 7.803 -17.650 1.00 80.56 265 GLU A O 1
ATOM 2008 N N . ASN A 1 266 ? -0.548 6.345 -16.178 1.00 83.69 266 ASN A N 1
ATOM 2009 C CA . ASN A 1 266 ? -1.436 5.216 -16.473 1.00 83.69 266 ASN A CA 1
ATOM 2010 C C . ASN A 1 266 ? -1.399 4.839 -17.962 1.00 83.69 266 ASN A C 1
ATOM 2012 O O . ASN A 1 266 ? -2.437 4.654 -18.606 1.00 83.69 266 ASN A O 1
ATOM 2016 N N . GLU A 1 267 ? -0.191 4.784 -18.527 1.00 88.00 267 GLU A N 1
ATOM 2017 C CA . GLU A 1 267 ? 0.023 4.457 -19.933 1.00 88.00 267 GLU A CA 1
ATOM 2018 C C . GLU A 1 267 ? -0.224 2.961 -20.192 1.00 88.00 267 GLU A C 1
ATOM 2020 O O . GLU A 1 267 ? 0.534 2.114 -19.710 1.00 88.00 267 GLU A O 1
ATOM 2025 N N . PRO A 1 268 ? -1.245 2.585 -20.990 1.00 88.62 268 PRO A N 1
ATOM 2026 C CA . PRO A 1 268 ? -1.551 1.174 -21.238 1.00 88.62 268 PRO A CA 1
ATOM 2027 C C . PRO A 1 268 ? -0.434 0.436 -21.984 1.00 88.62 268 PRO A C 1
ATOM 2029 O O . PRO A 1 268 ? -0.246 -0.761 -21.788 1.00 88.62 268 PRO A O 1
ATOM 2032 N N . GLU A 1 269 ? 0.323 1.149 -22.820 1.00 92.62 269 GLU A N 1
ATOM 2033 C CA . GLU A 1 269 ? 1.454 0.588 -23.565 1.00 92.62 269 GLU A CA 1
ATOM 2034 C C . GLU A 1 269 ? 2.582 0.137 -22.626 1.00 92.62 269 GLU A C 1
ATOM 2036 O O . GLU A 1 269 ? 3.143 -0.944 -22.816 1.00 92.62 269 GLU A O 1
ATOM 2041 N N . ALA A 1 270 ? 2.848 0.888 -21.549 1.00 93.81 270 ALA A N 1
ATOM 2042 C CA . ALA A 1 270 ? 3.808 0.479 -20.529 1.00 93.81 270 ALA A CA 1
ATOM 2043 C C . ALA A 1 270 ? 3.403 -0.855 -19.878 1.00 93.81 270 ALA A C 1
ATOM 2045 O O . ALA A 1 270 ? 4.244 -1.741 -19.708 1.00 93.81 270 ALA A O 1
ATOM 2046 N N . LEU A 1 271 ? 2.109 -1.042 -19.585 1.00 91.69 271 LEU A N 1
ATOM 2047 C CA . LEU A 1 271 ? 1.589 -2.293 -19.026 1.00 91.69 271 LEU A CA 1
ATOM 2048 C C . LEU A 1 271 ? 1.766 -3.478 -19.987 1.00 91.69 271 LEU A C 1
ATOM 2050 O O . LEU A 1 271 ? 2.201 -4.544 -19.557 1.00 91.69 271 LEU A O 1
ATOM 2054 N N . GLU A 1 272 ? 1.483 -3.308 -21.281 1.00 92.94 272 GLU A N 1
ATOM 2055 C CA . GLU A 1 272 ? 1.663 -4.379 -22.275 1.00 92.94 272 GLU A CA 1
ATOM 2056 C C . GLU A 1 272 ? 3.125 -4.856 -22.350 1.00 92.94 272 GLU A C 1
ATOM 2058 O O . GLU A 1 272 ? 3.400 -6.061 -22.432 1.00 92.94 272 GLU A O 1
ATOM 2063 N N . ILE A 1 273 ? 4.075 -3.920 -22.275 1.00 94.38 273 ILE A N 1
ATOM 2064 C CA . ILE A 1 273 ? 5.510 -4.225 -22.289 1.00 94.38 273 ILE A CA 1
ATOM 2065 C C . ILE A 1 273 ? 5.930 -4.901 -20.980 1.00 94.38 273 ILE A C 1
ATOM 2067 O O . ILE A 1 273 ? 6.643 -5.909 -21.014 1.00 94.38 273 ILE A O 1
ATOM 2071 N N . LEU A 1 274 ? 5.454 -4.405 -19.834 1.00 95.38 274 LEU A N 1
ATOM 2072 C CA . LEU A 1 274 ? 5.690 -5.025 -18.528 1.00 95.38 274 LEU A CA 1
ATOM 2073 C C . LEU A 1 274 ? 5.193 -6.470 -18.493 1.00 95.38 274 LEU A C 1
ATOM 2075 O O . LEU A 1 274 ? 5.938 -7.366 -18.104 1.00 95.38 274 LEU A O 1
ATOM 2079 N N . GLU A 1 275 ? 3.977 -6.742 -18.967 1.00 94.06 275 GLU A N 1
ATOM 2080 C CA . GLU A 1 275 ? 3.444 -8.105 -19.034 1.00 94.06 275 GLU A CA 1
ATOM 2081 C C . GLU A 1 275 ? 4.294 -9.020 -19.926 1.00 94.06 275 GLU A C 1
ATOM 2083 O O . GLU A 1 275 ? 4.486 -10.201 -19.612 1.00 94.06 275 GLU A O 1
ATOM 2088 N N . ALA A 1 276 ? 4.834 -8.496 -21.031 1.00 93.94 276 ALA A N 1
ATOM 2089 C CA . ALA A 1 276 ? 5.757 -9.242 -21.876 1.00 93.94 276 ALA A CA 1
ATOM 2090 C C . ALA A 1 276 ? 7.074 -9.558 -21.144 1.00 93.94 276 ALA A C 1
ATOM 2092 O O . ALA A 1 276 ? 7.535 -10.703 -21.208 1.00 93.94 276 ALA A O 1
ATOM 2093 N N . LEU A 1 277 ? 7.647 -8.591 -20.416 1.00 94.62 277 LEU A N 1
ATOM 2094 C CA . LEU A 1 277 ? 8.846 -8.781 -19.591 1.00 94.62 277 LEU A CA 1
ATOM 2095 C C . LEU A 1 277 ? 8.604 -9.801 -18.470 1.00 94.62 277 LEU A C 1
ATOM 2097 O O . LEU A 1 277 ? 9.392 -10.734 -18.297 1.00 94.62 277 LEU A O 1
ATOM 2101 N N . TYR A 1 278 ? 7.485 -9.694 -17.755 1.00 95.44 278 TYR A N 1
ATOM 2102 C CA . TYR A 1 278 ? 7.120 -10.616 -16.679 1.00 95.44 278 TYR A CA 1
ATOM 2103 C C . TYR A 1 278 ? 6.909 -12.035 -17.192 1.00 95.44 278 TYR A C 1
ATOM 2105 O O . TYR A 1 278 ? 7.456 -12.981 -16.620 1.00 95.44 278 TYR A O 1
ATOM 2113 N N . ARG A 1 279 ? 6.242 -12.202 -18.340 1.00 94.06 279 ARG A N 1
ATOM 2114 C CA . ARG A 1 279 ? 6.093 -13.514 -18.982 1.00 94.06 279 ARG A CA 1
ATOM 2115 C C . ARG A 1 279 ? 7.442 -14.137 -19.344 1.00 94.06 279 ARG A C 1
ATOM 2117 O O . ARG A 1 279 ? 7.609 -15.342 -19.170 1.00 94.06 279 ARG A O 1
ATOM 2124 N N . GLN A 1 280 ? 8.404 -13.345 -19.821 1.00 93.62 280 GLN A N 1
ATOM 2125 C CA . GLN A 1 280 ? 9.758 -13.830 -20.124 1.00 93.62 280 GLN A CA 1
ATOM 2126 C C . GLN A 1 280 ? 10.524 -14.252 -18.862 1.00 93.62 280 GLN A C 1
ATOM 2128 O O . GLN A 1 280 ? 11.258 -15.239 -18.899 1.00 93.62 280 GLN A O 1
ATOM 2133 N N . ARG A 1 281 ? 10.325 -13.546 -17.741 1.00 93.56 281 ARG A N 1
ATOM 2134 C CA . ARG A 1 281 ? 10.925 -13.868 -16.434 1.00 93.56 281 ARG A CA 1
ATOM 2135 C C . ARG A 1 281 ? 10.192 -14.975 -15.668 1.00 93.56 281 ARG A C 1
ATOM 2137 O O . ARG A 1 281 ? 10.690 -15.441 -14.646 1.00 93.56 281 ARG A O 1
ATOM 2144 N N . GLY A 1 282 ? 9.030 -15.414 -16.153 1.00 94.25 282 GLY A N 1
ATOM 2145 C CA . GLY A 1 282 ? 8.179 -16.384 -15.461 1.00 94.25 282 GLY A CA 1
ATOM 2146 C C . GLY A 1 282 ? 7.501 -15.808 -14.216 1.00 94.25 282 GLY A C 1
ATOM 2147 O O . GLY A 1 282 ? 7.172 -16.556 -13.298 1.00 94.25 282 GLY A O 1
ATOM 2148 N N . TRP A 1 283 ? 7.322 -14.490 -14.167 1.00 94.00 283 TRP A N 1
ATOM 2149 C CA . TRP A 1 283 ? 6.606 -13.804 -13.099 1.00 94.00 283 TRP A CA 1
ATOM 2150 C C . TRP A 1 283 ? 5.133 -13.626 -13.458 1.00 94.00 283 TRP A C 1
ATOM 2152 O O . TRP A 1 283 ? 4.767 -13.509 -14.629 1.00 94.00 283 TRP A O 1
ATOM 2162 N N . SER A 1 284 ? 4.295 -13.587 -12.428 1.00 91.06 284 SER A N 1
ATOM 2163 C CA . SER A 1 284 ? 2.864 -13.307 -12.518 1.00 91.06 284 SER A CA 1
ATOM 2164 C C . SER A 1 284 ? 2.521 -12.139 -11.605 1.00 91.06 284 SER A C 1
ATOM 2166 O O . SER A 1 284 ? 3.024 -12.078 -10.481 1.00 91.06 284 SER A O 1
ATOM 2168 N N . LEU A 1 285 ? 1.651 -11.245 -12.074 1.00 91.12 285 LEU A N 1
ATOM 2169 C CA . LEU A 1 285 ? 1.135 -10.158 -11.246 1.00 91.12 285 LEU A CA 1
ATOM 2170 C C . LEU A 1 285 ? 0.328 -10.729 -10.061 1.00 91.12 285 LEU A C 1
ATOM 2172 O O . LEU A 1 285 ? -0.352 -11.744 -10.227 1.00 91.12 285 LEU A O 1
ATOM 2176 N N . PRO A 1 286 ? 0.383 -10.098 -8.875 1.00 88.06 286 PRO A N 1
ATOM 2177 C CA . PRO A 1 286 ? -0.128 -10.688 -7.639 1.00 88.06 286 PRO A CA 1
ATOM 2178 C C . PRO A 1 286 ? -1.661 -10.726 -7.543 1.00 88.06 286 PRO A C 1
ATOM 2180 O O . PRO A 1 286 ? -2.178 -11.537 -6.788 1.00 88.06 286 PRO A O 1
ATOM 2183 N N . PHE A 1 287 ? -2.386 -9.894 -8.303 1.00 87.00 287 PHE A N 1
ATOM 2184 C CA . PHE A 1 287 ? -3.844 -9.713 -8.164 1.00 87.00 287 PHE A CA 1
ATOM 2185 C C . PHE A 1 287 ? -4.656 -10.158 -9.390 1.00 87.00 287 PHE A C 1
ATOM 2187 O O . PHE A 1 287 ? -5.802 -9.745 -9.565 1.00 87.00 287 PHE A O 1
ATOM 2194 N N . GLN A 1 288 ? -4.068 -10.960 -10.280 1.00 70.38 288 GLN A N 1
ATOM 2195 C CA . GLN A 1 288 ? -4.798 -11.499 -11.429 1.00 70.38 288 GLN A CA 1
ATOM 2196 C C . GLN A 1 288 ? -5.700 -12.655 -10.971 1.00 70.38 288 GLN A C 1
ATOM 2198 O O . GLN A 1 288 ? -5.205 -13.728 -10.626 1.00 70.38 288 GLN A O 1
ATOM 2203 N N . ALA A 1 289 ? -7.012 -12.396 -10.941 1.00 47.03 289 ALA A N 1
ATOM 2204 C CA . ALA A 1 289 ? -8.065 -13.381 -10.676 1.00 47.03 289 ALA A CA 1
ATOM 2205 C C . ALA A 1 289 ? -8.305 -14.329 -11.863 1.00 47.03 289 ALA A C 1
ATOM 2207 O O . ALA A 1 289 ? -8.242 -13.859 -13.025 1.00 47.03 289 ALA A O 1
#

Radius of gyration: 20.55 Å; chains: 1; bounding box: 58×34×51 Å

pLDDT: mean 89.19, std 10.19, range [44.94, 98.38]

Secondary structure (DSSP, 8-state):
---TT-EEEEEEE-TTSEEEEEETTS-EEEEEGGGBSS---TT-EEEEEEEEE-GGG-EEEEEEEE-------PPPPPPPHHHHHHHTTPPPPHHHHHHHHHHHH-HHHHHHHHHTT-EEEEEEGGGSTT--TTEEEEEE-SSS-EEEEE--GGG-BTTBSPEEEE-TTT--EEEEESSHHHHHHHHHHTGGG-S--HHHHHHHHHHHHTT----TTPPPP--SS--TTSPPPGGGPPPHHHHHHHHHH-HHHHHHHHHHHHHHH--HHHHHHHHHHHHHHT---TT--

Sequence (289 aa):
MSAVGRSGTIEALDSDGLGWIALDGGGRLRFGASACGFAPRVGQRVTVLEQKGGLLRSKRATKLRLDSAEAAEPPAAPPSSIDAIEALGVTIDEDLRRVLARCDEDDQLFSDFASVLFDVEPFPATEIDCHNPWLLVIAMNGGGSAYGLYLHPDARTEAGAPWVFWEHEDGTVYSLAASTREFFERLLSSADFLDDQAPVERLRGALLELGLTCNERAPRFDTDQLAPWLPPANADLLSLDDYVTLASDDPAQAEQGLLGHLGAENEPEALEILEALYRQRGWSLPFQA